Protein AF-A3IZP0-F1 (afdb_monomer)

Mean predicted aligned error: 7.77 Å

Organism: NCBI:txid391612

pLDDT: mean 86.27, std 15.83, range [38.28, 98.0]

Sequence (196 aa):
MRRYGTEDISPEIVKKDDEGWFGKLTLHYYLTTGKPFLKERDKEKVEKLTKNSPGKGFTPDVNKALLSAQIMAMERINIKQFFDPDKVFTHDNLREWFELICQPVNRQQIKEYLNMSINPERDTPVGVGQRLLMSLFGIQLTCIGQRRVNGKRIREYKMMSLNPDERMSIFARWFERDSARCHTLPINTIEQEVCA

Structure (mmCIF, N/CA/C/O backbone):
data_AF-A3IZP0-F1
#
_entry.id   AF-A3IZP0-F1
#
loop_
_atom_site.group_PDB
_atom_site.id
_atom_site.type_symbol
_atom_site.label_atom_id
_atom_site.label_alt_id
_atom_site.label_comp_id
_atom_site.label_asym_id
_atom_site.label_entity_id
_atom_site.label_seq_id
_atom_site.pdbx_PDB_ins_code
_atom_site.Cartn_x
_atom_site.Cartn_y
_atom_site.Cartn_z
_atom_site.occupancy
_atom_site.B_iso_or_equiv
_atom_site.auth_seq_id
_atom_site.auth_comp_id
_atom_site.auth_asym_id
_atom_site.auth_atom_id
_atom_site.pdbx_PDB_model_num
ATOM 1 N N . MET A 1 1 ? 10.613 -0.170 -25.532 1.00 55.66 1 MET A N 1
ATOM 2 C CA . MET A 1 1 ? 9.304 -0.495 -24.918 1.00 55.66 1 MET A CA 1
ATOM 3 C C . MET A 1 1 ? 8.855 0.670 -24.039 1.00 55.66 1 MET A C 1
ATOM 5 O O . MET A 1 1 ? 9.656 1.140 -23.236 1.00 55.66 1 MET A O 1
ATOM 9 N N . ARG A 1 2 ? 7.633 1.185 -24.237 1.00 77.06 2 ARG A N 1
ATOM 10 C CA . ARG A 1 2 ? 7.105 2.379 -23.542 1.00 77.06 2 ARG A CA 1
ATOM 11 C C . ARG A 1 2 ? 6.721 2.077 -22.082 1.00 77.06 2 ARG A C 1
ATOM 13 O O . ARG A 1 2 ? 6.523 0.921 -21.717 1.00 77.06 2 ARG A O 1
ATOM 20 N N . ARG A 1 3 ? 6.592 3.127 -21.258 1.00 84.06 3 ARG A N 1
ATOM 21 C CA . ARG A 1 3 ? 6.320 3.086 -19.801 1.00 84.06 3 ARG A CA 1
ATOM 22 C C . ARG A 1 3 ? 5.175 2.133 -19.399 1.00 84.06 3 ARG A C 1
ATOM 24 O O . ARG A 1 3 ? 5.315 1.393 -18.432 1.00 84.06 3 ARG A O 1
ATOM 31 N N . TYR A 1 4 ? 4.094 2.098 -20.177 1.00 86.62 4 TYR A N 1
ATOM 32 C CA . TYR A 1 4 ? 2.883 1.307 -19.912 1.00 86.62 4 TYR A CA 1
ATOM 33 C C . TYR A 1 4 ? 2.811 -0.035 -20.659 1.00 86.62 4 TYR A C 1
ATOM 35 O O . TYR A 1 4 ? 1.802 -0.727 -20.581 1.00 86.62 4 TYR A O 1
ATOM 43 N N . GLY A 1 5 ? 3.856 -0.411 -21.404 1.00 80.31 5 GLY A N 1
ATOM 44 C CA . GLY A 1 5 ? 3.833 -1.625 -22.229 1.00 80.31 5 GLY A CA 1
ATOM 45 C C . GLY A 1 5 ? 2.879 -1.557 -23.431 1.00 80.31 5 GLY A C 1
ATOM 46 O O . GLY A 1 5 ? 2.619 -2.585 -24.036 1.00 80.31 5 GLY A O 1
ATOM 47 N N . THR A 1 6 ? 2.374 -0.369 -23.782 1.00 80.50 6 THR A N 1
ATOM 48 C CA . THR A 1 6 ? 1.491 -0.121 -24.934 1.00 80.50 6 THR A CA 1
ATOM 49 C C . THR A 1 6 ? 2.052 0.981 -25.827 1.00 80.50 6 THR A C 1
ATOM 51 O O . THR A 1 6 ? 2.740 1.881 -25.329 1.00 80.50 6 THR A O 1
ATOM 54 N N . GLU A 1 7 ? 1.769 0.921 -27.127 1.00 76.00 7 GLU A N 1
ATOM 55 C CA . GLU A 1 7 ? 2.079 2.000 -28.074 1.00 76.00 7 GLU A CA 1
ATOM 56 C C . GLU A 1 7 ? 0.993 3.079 -28.066 1.00 76.00 7 GLU A C 1
ATOM 58 O O . GLU A 1 7 ? 1.320 4.267 -28.113 1.00 76.00 7 GLU A O 1
ATOM 63 N N . ASP A 1 8 ? -0.259 2.682 -27.851 1.00 79.44 8 ASP A N 1
ATOM 64 C CA . ASP A 1 8 ? -1.409 3.580 -27.779 1.00 79.44 8 ASP A CA 1
ATOM 65 C C . ASP A 1 8 ? -1.472 4.285 -26.421 1.00 79.44 8 ASP A C 1
ATOM 67 O O . ASP A 1 8 ? -1.989 3.758 -25.433 1.00 79.44 8 ASP A O 1
ATOM 71 N N . ILE A 1 9 ? -0.895 5.485 -26.355 1.00 82.19 9 ILE A N 1
ATOM 72 C CA . ILE A 1 9 ? -0.987 6.363 -25.186 1.00 82.19 9 ILE A CA 1
ATOM 73 C C . ILE A 1 9 ? -2.124 7.350 -25.438 1.00 82.19 9 ILE A C 1
ATOM 75 O O . ILE A 1 9 ? -1.984 8.273 -26.239 1.00 82.19 9 ILE A O 1
ATOM 79 N N . SER A 1 10 ? -3.245 7.159 -24.745 1.00 85.00 10 SER A N 1
ATOM 80 C CA . SER A 1 10 ? -4.366 8.096 -24.797 1.00 85.00 10 SER A CA 1
ATOM 81 C C . SER A 1 10 ? -4.099 9.341 -23.934 1.00 85.00 10 SER A C 1
ATOM 83 O O . SER A 1 10 ? -3.355 9.260 -22.948 1.00 85.00 10 SER A O 1
ATOM 85 N N . PRO A 1 11 ? -4.741 10.490 -24.229 1.00 86.62 11 PRO A N 1
ATOM 86 C CA . PRO A 1 11 ? -4.675 11.678 -23.371 1.00 86.62 11 PRO A CA 1
ATOM 87 C C . PRO A 1 11 ? -5.099 11.406 -21.919 1.00 86.62 11 PRO A C 1
ATOM 89 O O . PRO A 1 11 ? -4.579 12.015 -20.988 1.00 86.62 11 PRO A O 1
ATOM 92 N N . GLU A 1 12 ? -6.008 10.451 -21.706 1.00 85.94 12 GLU A N 1
ATOM 93 C CA . GLU A 1 12 ? -6.445 10.039 -20.369 1.00 85.94 12 GLU A CA 1
ATOM 94 C C . GLU A 1 12 ? -5.326 9.370 -19.565 1.00 85.94 12 GLU A C 1
ATOM 96 O O . GLU A 1 12 ? -5.192 9.624 -18.368 1.00 85.94 12 GLU A O 1
ATOM 101 N N . ILE A 1 13 ? -4.504 8.534 -20.211 1.00 85.12 13 ILE A N 1
ATOM 102 C CA . ILE A 1 13 ? -3.339 7.907 -19.574 1.00 85.12 13 ILE A CA 1
ATOM 103 C C . ILE A 1 13 ? -2.314 8.972 -19.188 1.00 85.12 13 ILE A C 1
ATOM 105 O O . ILE A 1 13 ? -1.761 8.896 -18.094 1.00 85.12 13 ILE A O 1
ATOM 109 N N . VAL A 1 14 ? -2.088 9.969 -20.050 1.00 87.25 14 VAL A N 1
ATOM 110 C CA . VAL A 1 14 ? -1.172 11.086 -19.758 1.00 87.25 14 VAL A CA 1
ATOM 111 C C . VAL A 1 14 ? -1.646 11.854 -18.529 1.00 87.25 14 VAL A C 1
ATOM 113 O O . VAL A 1 14 ? -0.890 12.008 -17.578 1.00 87.25 14 VAL A O 1
ATOM 116 N N . LYS A 1 15 ? -2.928 12.231 -18.491 1.00 89.50 15 LYS A N 1
ATOM 117 C CA . LYS A 1 15 ? -3.504 12.929 -17.337 1.00 89.50 15 LYS A CA 1
ATOM 118 C C . LYS A 1 15 ? -3.359 12.124 -16.038 1.00 89.50 15 LYS A C 1
ATOM 120 O O . LYS A 1 15 ? -2.972 12.672 -15.012 1.00 89.50 15 LYS A O 1
ATOM 125 N N . LYS A 1 16 ? -3.636 10.815 -16.073 1.00 87.88 16 LYS A N 1
ATOM 126 C CA . LYS A 1 16 ? -3.442 9.933 -14.908 1.00 87.88 16 LYS A CA 1
ATOM 127 C C . LYS A 1 16 ? -1.968 9.848 -14.496 1.00 87.88 16 LYS A C 1
ATOM 129 O O . LYS A 1 16 ? -1.669 9.808 -13.302 1.00 87.88 16 LYS A O 1
ATOM 134 N N . ASP A 1 17 ? -1.046 9.792 -15.458 1.00 88.31 17 ASP A N 1
ATOM 135 C CA . ASP A 1 17 ? 0.400 9.775 -15.199 1.00 88.31 17 ASP A CA 1
ATOM 136 C C . ASP A 1 17 ? 0.838 11.023 -14.425 1.00 88.31 17 ASP A C 1
ATOM 138 O O . ASP A 1 17 ? 1.495 10.876 -13.392 1.00 88.31 17 ASP A O 1
ATOM 142 N N . ASP A 1 18 ? 0.379 12.205 -14.852 1.00 88.38 18 ASP A N 1
ATOM 143 C CA . ASP A 1 18 ? 0.641 13.488 -14.185 1.00 88.38 18 ASP A CA 1
ATOM 144 C C . ASP A 1 18 ? 0.108 13.510 -12.738 1.00 88.38 18 ASP A C 1
ATOM 146 O O . ASP A 1 18 ? 0.713 14.101 -11.844 1.00 88.38 18 ASP A O 1
ATOM 150 N N . GLU A 1 19 ? -0.983 12.785 -12.467 1.00 89.12 19 GLU A N 1
ATOM 151 C CA . GLU A 1 19 ? -1.561 12.581 -11.127 1.00 89.12 19 GLU A CA 1
ATOM 152 C C . GLU A 1 19 ? -0.840 11.485 -10.298 1.00 89.12 19 GLU A C 1
ATOM 154 O O . GLU A 1 19 ? -1.297 11.072 -9.222 1.00 89.12 19 GLU A O 1
ATOM 159 N N . GLY A 1 20 ? 0.301 10.981 -10.779 1.00 89.69 20 GLY A N 1
ATOM 160 C CA . GLY A 1 20 ? 1.145 10.008 -10.084 1.00 89.69 20 GLY A CA 1
ATOM 161 C C . GLY A 1 20 ? 0.695 8.549 -10.225 1.00 89.69 20 GLY A C 1
ATOM 162 O O . GLY A 1 20 ? 1.130 7.687 -9.452 1.00 89.69 20 GLY A O 1
ATOM 163 N N . TRP A 1 21 ? -0.166 8.233 -11.197 1.00 92.94 21 TRP A N 1
ATOM 164 C CA . TRP A 1 21 ? -0.699 6.881 -11.404 1.00 92.94 21 TRP A CA 1
ATOM 165 C C . TRP A 1 21 ? 0.389 5.835 -11.661 1.00 92.94 21 TRP A C 1
ATOM 167 O O . TRP A 1 21 ? 0.337 4.740 -11.100 1.00 92.94 21 TRP A O 1
ATOM 177 N N . PHE A 1 22 ? 1.432 6.184 -12.419 1.00 92.94 22 PHE A N 1
ATOM 178 C CA . PHE A 1 22 ? 2.521 5.257 -12.727 1.00 92.94 22 PHE A CA 1
ATOM 179 C C . PHE A 1 22 ? 3.220 4.711 -11.474 1.00 92.94 22 PHE A C 1
ATOM 181 O O . PHE A 1 22 ? 3.495 3.511 -11.389 1.00 92.94 22 PHE A O 1
ATOM 188 N N . GLY A 1 23 ? 3.478 5.564 -10.477 1.00 92.69 23 GLY A N 1
ATOM 189 C CA . GLY A 1 23 ? 4.084 5.140 -9.212 1.00 92.69 23 GLY A CA 1
ATOM 190 C C . GLY A 1 23 ? 3.200 4.138 -8.466 1.00 92.69 23 GLY A C 1
ATOM 191 O O . GLY A 1 23 ? 3.686 3.099 -8.017 1.00 92.69 23 GLY A O 1
ATOM 192 N N . LYS A 1 24 ? 1.888 4.403 -8.429 1.00 95.12 24 LYS A N 1
ATOM 193 C CA . LYS A 1 24 ? 0.885 3.535 -7.796 1.00 95.12 24 LYS A CA 1
ATOM 194 C C . LYS A 1 24 ? 0.788 2.167 -8.474 1.00 95.12 24 LYS A C 1
ATOM 196 O O . LYS A 1 24 ? 0.782 1.136 -7.802 1.00 95.12 24 LYS A O 1
ATOM 201 N N . LEU A 1 25 ? 0.767 2.150 -9.808 1.00 95.56 25 LEU A N 1
ATOM 202 C CA . LEU A 1 25 ? 0.794 0.918 -10.601 1.00 95.56 25 LEU A CA 1
ATOM 203 C C . LEU A 1 25 ? 2.064 0.115 -10.341 1.00 95.56 25 LEU A C 1
ATOM 205 O O . LEU A 1 25 ? 2.002 -1.091 -10.119 1.00 95.56 25 LEU A O 1
ATOM 209 N N . THR A 1 26 ? 3.210 0.795 -10.343 1.00 94.88 26 THR A N 1
ATOM 210 C CA . THR A 1 26 ? 4.516 0.173 -10.132 1.00 94.88 26 THR A CA 1
ATOM 211 C C . THR A 1 26 ? 4.578 -0.500 -8.760 1.00 94.88 26 THR A C 1
ATOM 213 O O . THR A 1 26 ? 4.937 -1.673 -8.674 1.00 94.88 26 THR A O 1
ATOM 216 N N . LEU A 1 27 ? 4.176 0.201 -7.696 1.00 95.62 27 LEU A N 1
ATOM 217 C CA . LEU A 1 27 ? 4.128 -0.361 -6.343 1.00 95.62 27 LEU A CA 1
ATOM 218 C C . LEU A 1 27 ? 3.197 -1.571 -6.256 1.00 95.62 27 LEU A C 1
ATOM 220 O O . LEU A 1 27 ? 3.579 -2.600 -5.700 1.00 95.62 27 LEU A O 1
ATOM 224 N N . HIS A 1 28 ? 1.996 -1.470 -6.827 1.00 97.06 28 HIS A N 1
ATOM 225 C CA . HIS A 1 28 ? 1.025 -2.558 -6.787 1.00 97.06 28 HIS A CA 1
ATOM 226 C C . HIS A 1 28 ? 1.523 -3.801 -7.539 1.00 97.06 28 HIS A C 1
ATOM 228 O O . HIS A 1 28 ? 1.427 -4.911 -7.014 1.00 97.06 28 HIS A O 1
ATOM 234 N N . TYR A 1 29 ? 2.121 -3.620 -8.717 1.00 97.50 29 TYR A N 1
ATOM 235 C CA . TYR A 1 29 ? 2.718 -4.703 -9.493 1.00 97.50 29 TYR A CA 1
ATOM 236 C C . TYR A 1 29 ? 3.817 -5.428 -8.706 1.00 97.50 29 TYR A C 1
ATOM 238 O O . TYR A 1 29 ? 3.745 -6.642 -8.532 1.00 97.50 29 TYR A O 1
ATOM 246 N N . TYR A 1 30 ? 4.802 -4.704 -8.163 1.00 96.81 30 TYR A N 1
ATOM 247 C CA . TYR A 1 30 ? 5.919 -5.326 -7.437 1.00 96.81 30 TYR A CA 1
ATOM 248 C C . TYR A 1 30 ? 5.533 -5.902 -6.067 1.00 96.81 30 TYR A C 1
ATOM 250 O O . TYR A 1 30 ? 6.232 -6.779 -5.562 1.00 96.81 30 TYR A O 1
ATOM 258 N N . LEU A 1 31 ? 4.423 -5.456 -5.472 1.00 96.88 31 LEU A N 1
ATOM 259 C CA . LEU A 1 31 ? 3.854 -6.088 -4.279 1.00 96.88 31 LEU A CA 1
ATOM 260 C C . LEU A 1 31 ? 3.136 -7.412 -4.601 1.00 96.88 31 LEU A C 1
ATOM 262 O O . LEU A 1 31 ? 2.974 -8.252 -3.712 1.00 96.88 31 LEU A O 1
ATOM 266 N N . THR A 1 32 ? 2.692 -7.585 -5.849 1.00 95.31 32 THR A N 1
ATOM 267 C CA . THR A 1 32 ? 1.881 -8.719 -6.311 1.00 95.31 32 THR A CA 1
ATOM 268 C C . THR A 1 32 ? 2.646 -9.558 -7.343 1.00 95.31 32 THR A C 1
ATOM 270 O O . THR A 1 32 ? 3.595 -10.255 -6.985 1.00 95.31 32 THR A O 1
ATOM 273 N N . THR A 1 33 ? 2.260 -9.508 -8.617 1.00 95.38 33 THR A N 1
ATOM 274 C CA . THR A 1 33 ? 2.754 -10.385 -9.690 1.00 95.38 33 THR A CA 1
ATOM 275 C C . THR A 1 33 ? 4.218 -10.142 -10.051 1.00 95.38 33 THR A C 1
ATOM 277 O O . THR A 1 33 ? 4.912 -11.059 -10.474 1.00 95.38 33 THR A O 1
ATOM 280 N N . GLY A 1 34 ? 4.705 -8.915 -9.873 1.00 95.56 34 GLY A N 1
ATOM 281 C CA . GLY A 1 34 ? 6.060 -8.496 -10.230 1.00 95.56 34 GLY A CA 1
ATOM 282 C C . GLY A 1 34 ? 7.121 -8.764 -9.165 1.00 95.56 34 GLY A C 1
ATOM 283 O O . GLY A 1 34 ? 8.299 -8.502 -9.410 1.00 95.56 34 GLY A O 1
ATOM 284 N N . LYS A 1 35 ? 6.741 -9.267 -7.981 1.00 94.94 35 LYS A N 1
ATOM 285 C CA . LYS A 1 35 ? 7.668 -9.476 -6.855 1.00 94.94 35 LYS A CA 1
ATOM 286 C C . LYS A 1 35 ? 8.941 -10.263 -7.225 1.00 94.94 35 LYS A C 1
ATOM 288 O O . LYS A 1 35 ? 10.010 -9.834 -6.786 1.00 94.94 35 LYS A O 1
ATOM 293 N N . PRO A 1 36 ? 8.892 -11.344 -8.034 1.00 95.25 36 PRO A N 1
ATOM 294 C CA . PRO A 1 36 ? 10.094 -12.094 -8.414 1.00 95.25 36 PRO A CA 1
ATOM 295 C C . PRO A 1 36 ? 11.174 -11.244 -9.102 1.00 95.25 36 PRO A C 1
ATOM 297 O O . PRO A 1 36 ? 12.362 -11.511 -8.943 1.00 95.25 36 PRO A O 1
ATOM 300 N N . PHE A 1 37 ? 10.779 -10.183 -9.810 1.00 94.62 37 PHE A N 1
ATOM 301 C CA . PHE A 1 37 ? 11.681 -9.328 -10.591 1.00 94.62 37 PHE A CA 1
ATOM 302 C C . PHE A 1 37 ? 12.195 -8.106 -9.815 1.00 94.62 37 PHE A C 1
ATOM 304 O O . PHE A 1 37 ? 13.037 -7.353 -10.308 1.00 94.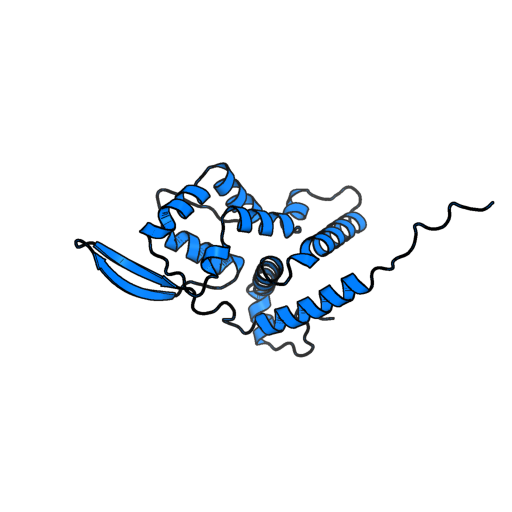62 37 PHE A O 1
ATOM 311 N N . LEU A 1 38 ? 11.700 -7.888 -8.592 1.00 93.50 38 LEU A N 1
ATOM 312 C CA . LEU A 1 38 ? 11.986 -6.697 -7.789 1.00 93.50 38 LEU A CA 1
ATOM 313 C C . LEU A 1 38 ? 13.481 -6.516 -7.505 1.00 93.50 38 LEU A C 1
ATOM 315 O O . LEU A 1 38 ? 13.997 -5.404 -7.605 1.00 93.50 38 LEU A O 1
ATOM 319 N N . LYS A 1 39 ? 14.176 -7.610 -7.170 1.00 90.94 39 LYS A N 1
ATOM 320 C CA . LYS A 1 39 ? 15.604 -7.583 -6.828 1.00 90.94 39 LYS A CA 1
ATOM 321 C C . LYS A 1 39 ? 16.456 -7.126 -8.012 1.00 90.94 39 LYS A C 1
ATOM 323 O O . LYS A 1 39 ? 17.311 -6.262 -7.840 1.00 90.94 39 LYS A O 1
ATOM 328 N N . GLU A 1 40 ? 16.199 -7.671 -9.200 1.00 91.00 40 GLU A N 1
ATOM 329 C CA . GLU A 1 40 ? 16.947 -7.312 -10.409 1.00 91.00 40 GLU A CA 1
ATOM 330 C C . GLU A 1 40 ? 16.672 -5.860 -10.815 1.00 91.00 40 GLU A C 1
ATOM 332 O O . GLU A 1 40 ? 17.595 -5.094 -11.084 1.00 91.00 40 GLU A O 1
ATOM 337 N N . ARG A 1 41 ? 15.406 -5.427 -10.744 1.00 90.56 41 ARG A N 1
ATOM 338 C CA . ARG A 1 41 ? 15.020 -4.035 -11.008 1.00 90.56 41 ARG A CA 1
ATOM 339 C C . ARG A 1 41 ? 15.736 -3.046 -10.085 1.00 90.56 41 ARG A C 1
ATOM 341 O O . ARG A 1 41 ? 16.209 -2.006 -10.549 1.00 90.56 41 ARG A O 1
ATOM 348 N N . ASP A 1 42 ? 15.796 -3.335 -8.789 1.00 90.00 42 ASP A N 1
ATOM 349 C CA . ASP A 1 42 ? 16.479 -2.475 -7.821 1.00 90.00 42 ASP A CA 1
ATOM 350 C C . ASP A 1 42 ? 17.997 -2.464 -8.045 1.00 90.00 42 ASP A C 1
ATOM 352 O O . ASP A 1 42 ? 18.598 -1.390 -8.023 1.00 90.00 42 ASP A O 1
ATOM 356 N N . LYS A 1 43 ? 18.605 -3.614 -8.367 1.00 87.94 43 LYS A N 1
ATOM 357 C CA . LYS A 1 43 ? 20.022 -3.708 -8.747 1.00 87.94 43 LYS A CA 1
ATOM 358 C C . LYS A 1 43 ? 20.342 -2.828 -9.959 1.00 87.94 43 LYS A C 1
ATOM 360 O O . LYS A 1 43 ? 21.220 -1.972 -9.869 1.00 87.94 43 LYS A O 1
ATOM 365 N N . GLU A 1 44 ? 19.578 -2.944 -11.049 1.00 87.25 44 GLU A N 1
ATOM 366 C CA . GLU A 1 44 ? 19.751 -2.084 -12.229 1.00 87.25 44 GLU A CA 1
ATOM 367 C C . GLU A 1 44 ? 19.631 -0.593 -11.883 1.00 87.25 44 GLU A C 1
ATOM 369 O O . GLU A 1 44 ? 20.309 0.257 -12.469 1.00 87.25 44 GLU A O 1
ATOM 374 N N . LYS A 1 45 ? 18.712 -0.245 -10.973 1.00 85.62 45 LYS A N 1
ATOM 375 C CA . LYS A 1 45 ? 18.510 1.140 -10.544 1.00 85.62 45 LYS A CA 1
ATOM 376 C C . LYS A 1 45 ? 19.713 1.669 -9.779 1.00 85.62 45 LYS A C 1
ATOM 378 O O . LYS A 1 45 ? 20.145 2.780 -10.083 1.00 85.62 45 LYS A O 1
ATOM 383 N N . VAL A 1 46 ? 20.269 0.886 -8.856 1.00 83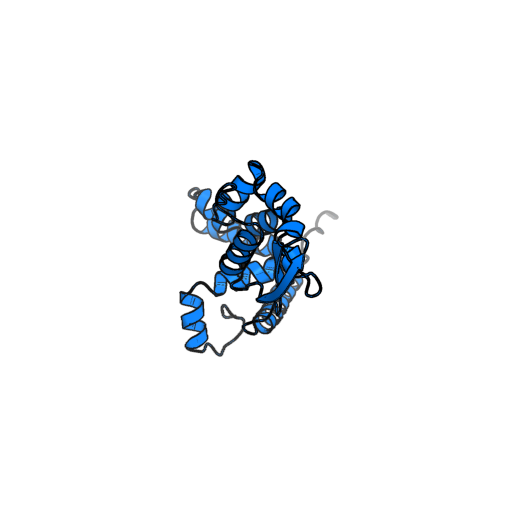.50 46 VAL A N 1
ATOM 384 C CA . VAL A 1 46 ? 21.504 1.244 -8.145 1.00 83.50 46 VAL A CA 1
ATOM 385 C C . VAL A 1 46 ? 22.649 1.424 -9.133 1.00 83.50 46 VAL A C 1
ATOM 387 O O . VAL A 1 46 ? 23.270 2.480 -9.138 1.00 83.50 46 VAL A O 1
ATOM 390 N N . GLU A 1 47 ? 22.869 0.468 -10.039 1.00 84.06 47 GLU A N 1
ATOM 391 C CA . GLU A 1 47 ? 23.939 0.563 -11.039 1.00 84.06 47 GLU A CA 1
ATOM 392 C C . GLU A 1 47 ? 23.830 1.828 -11.900 1.00 84.06 47 GLU A C 1
ATOM 394 O O . GLU A 1 47 ? 24.831 2.499 -12.150 1.00 84.06 47 GLU A O 1
ATOM 399 N N . LYS A 1 48 ? 22.616 2.190 -12.337 1.00 82.06 48 LYS A N 1
ATOM 400 C CA . LYS A 1 48 ? 22.366 3.419 -13.111 1.00 82.06 48 LYS A CA 1
ATOM 401 C C . LYS A 1 48 ? 22.658 4.680 -12.294 1.00 82.06 48 LYS A C 1
ATOM 403 O O . LYS A 1 48 ? 23.251 5.616 -12.826 1.00 82.06 48 LYS A O 1
ATOM 408 N N . LEU A 1 49 ? 22.267 4.712 -11.020 1.00 75.81 49 LEU A N 1
ATOM 409 C CA . LEU A 1 49 ? 22.544 5.842 -10.127 1.00 75.81 49 LEU A CA 1
ATOM 410 C C . LEU A 1 49 ? 24.048 5.996 -9.866 1.00 75.81 49 LEU A C 1
ATOM 412 O O . LEU A 1 49 ? 24.565 7.110 -9.922 1.00 75.81 49 LEU A O 1
ATOM 416 N N . THR A 1 50 ? 24.765 4.891 -9.658 1.00 73.94 50 THR A N 1
ATOM 417 C CA . THR A 1 50 ? 26.215 4.899 -9.430 1.00 73.94 50 THR A CA 1
ATOM 418 C C . THR A 1 50 ? 26.995 5.289 -10.688 1.00 73.94 50 THR A C 1
ATOM 420 O O . THR A 1 50 ? 27.930 6.080 -10.593 1.00 73.94 50 THR A O 1
ATOM 423 N N . LYS A 1 51 ? 26.593 4.802 -11.874 1.00 73.69 51 LYS A N 1
ATOM 424 C CA . LYS A 1 51 ? 27.227 5.152 -13.162 1.00 73.69 51 LYS A CA 1
ATOM 425 C C . LYS A 1 51 ? 27.108 6.641 -13.490 1.00 73.69 51 LYS A C 1
ATOM 427 O O . LYS A 1 51 ? 28.063 7.236 -13.975 1.00 73.69 51 LYS A O 1
ATOM 432 N N . ASN A 1 52 ? 25.958 7.247 -13.200 1.00 65.56 52 ASN A N 1
ATOM 433 C CA . ASN A 1 52 ? 25.694 8.649 -13.529 1.00 65.56 52 ASN A CA 1
ATOM 434 C C . ASN A 1 52 ? 26.233 9.638 -12.479 1.00 65.56 52 ASN A C 1
ATOM 436 O O . ASN A 1 52 ? 26.175 10.848 -12.692 1.00 65.56 52 ASN A O 1
ATOM 440 N N . SER A 1 53 ? 26.708 9.166 -11.323 1.00 63.19 53 SER A N 1
ATOM 441 C CA . SER A 1 53 ? 27.187 10.015 -10.221 1.00 63.19 53 SER A CA 1
ATOM 442 C C . SER A 1 53 ? 28.185 9.268 -9.323 1.00 63.19 53 SER A C 1
ATOM 444 O O . SER A 1 53 ? 27.873 8.980 -8.161 1.00 63.19 53 SER A O 1
ATOM 446 N N . PRO A 1 54 ? 29.396 8.951 -9.823 1.00 57.81 54 PRO A N 1
ATOM 447 C CA . PRO A 1 54 ? 30.424 8.308 -9.012 1.00 57.81 54 PRO A CA 1
ATOM 448 C C . PRO A 1 54 ? 30.742 9.186 -7.790 1.00 57.81 54 PRO A C 1
ATOM 450 O O . PRO A 1 54 ? 31.152 10.337 -7.920 1.00 57.81 54 PRO A O 1
ATOM 453 N N . GLY A 1 55 ? 30.480 8.661 -6.589 1.00 57.03 55 GLY A N 1
ATOM 454 C CA . GLY A 1 55 ? 30.759 9.336 -5.313 1.00 57.03 55 GLY A CA 1
ATOM 455 C C . GLY A 1 55 ? 29.725 10.364 -4.826 1.00 57.03 55 GLY A C 1
ATOM 456 O O . GLY A 1 55 ? 29.948 10.967 -3.781 1.00 57.03 55 GLY A O 1
ATOM 457 N N . LYS A 1 56 ? 28.594 10.566 -5.524 1.00 55.72 56 LYS A N 1
ATOM 458 C CA . LYS A 1 56 ? 27.537 11.535 -5.134 1.00 55.72 56 LYS A CA 1
ATOM 459 C C . LYS A 1 56 ? 26.141 10.916 -4.970 1.00 55.72 56 LYS A C 1
ATOM 461 O O . LYS A 1 56 ? 25.135 11.607 -5.106 1.00 55.72 56 LYS A O 1
ATOM 466 N N . GLY A 1 57 ? 26.052 9.620 -4.678 1.00 54.25 57 GLY A N 1
ATOM 467 C CA . GLY A 1 57 ? 24.775 9.000 -4.318 1.00 54.25 57 GLY A CA 1
ATOM 468 C C . GLY A 1 57 ? 24.284 9.546 -2.976 1.00 54.25 57 GLY A C 1
ATOM 469 O O . GLY A 1 57 ? 24.754 9.106 -1.933 1.00 54.25 57 GLY A O 1
ATOM 470 N N . PHE A 1 58 ? 23.362 10.510 -2.983 1.00 54.84 58 PHE A N 1
ATOM 471 C CA . PHE A 1 58 ? 22.722 10.981 -1.757 1.00 54.84 58 PHE A CA 1
ATOM 472 C C . PHE A 1 58 ? 21.817 9.853 -1.230 1.00 54.84 58 PHE A C 1
ATOM 474 O O . PHE A 1 58 ? 20.849 9.461 -1.883 1.00 54.84 58 PHE A O 1
ATOM 481 N N . THR A 1 59 ? 22.139 9.292 -0.062 1.00 57.09 59 THR A N 1
ATOM 482 C CA . THR A 1 59 ? 21.453 8.134 0.550 1.00 57.09 59 THR A CA 1
ATOM 483 C C . THR A 1 59 ? 19.916 8.260 0.603 1.00 57.09 59 THR A C 1
ATOM 485 O O . THR A 1 59 ? 19.229 7.274 0.327 1.00 57.09 59 THR A O 1
ATOM 488 N N . PRO A 1 60 ? 19.334 9.449 0.878 1.00 56.38 60 PRO A N 1
ATOM 489 C CA . PRO A 1 60 ? 17.885 9.659 0.827 1.00 56.38 60 PRO A CA 1
ATOM 490 C C . PRO A 1 60 ? 17.244 9.432 -0.551 1.00 56.38 60 PRO A C 1
ATOM 492 O O . PRO A 1 60 ? 16.122 8.930 -0.618 1.00 56.38 60 PRO A O 1
ATOM 495 N N . ASP A 1 61 ? 17.937 9.763 -1.642 1.00 54.25 61 ASP A N 1
ATOM 496 C CA . ASP A 1 61 ? 17.404 9.606 -3.003 1.00 54.25 61 ASP A CA 1
ATOM 497 C C . ASP A 1 61 ? 17.479 8.150 -3.466 1.00 54.25 61 ASP A C 1
ATOM 499 O O . ASP A 1 61 ? 16.571 7.659 -4.138 1.00 54.25 61 ASP A O 1
ATOM 503 N N . VAL A 1 62 ? 18.510 7.422 -3.024 1.00 58.22 62 VAL A N 1
ATOM 504 C CA . VAL A 1 62 ? 18.630 5.974 -3.239 1.00 58.22 62 VAL A CA 1
ATOM 505 C C . VAL A 1 62 ? 17.511 5.232 -2.504 1.00 58.22 62 VAL A C 1
ATOM 507 O O . VAL A 1 62 ? 16.824 4.415 -3.112 1.00 58.22 62 VAL A O 1
ATOM 510 N N . ASN A 1 63 ? 17.238 5.573 -1.240 1.00 57.12 63 ASN A N 1
ATOM 511 C CA . ASN A 1 63 ? 16.167 4.938 -0.461 1.00 57.12 63 ASN A CA 1
ATOM 512 C C . ASN A 1 63 ? 14.768 5.193 -1.042 1.00 57.12 63 ASN A C 1
ATOM 514 O O . ASN A 1 63 ? 13.919 4.307 -0.992 1.00 57.12 63 ASN A O 1
ATOM 518 N N . LYS A 1 64 ? 14.529 6.372 -1.633 1.00 60.91 64 LYS A N 1
ATOM 519 C CA . LYS A 1 64 ? 13.285 6.662 -2.368 1.00 60.91 64 LYS A CA 1
ATOM 520 C C . LYS A 1 64 ? 13.203 5.938 -3.717 1.00 60.91 64 LYS A C 1
ATOM 522 O O . LYS A 1 64 ? 12.104 5.685 -4.203 1.00 60.91 64 LYS A O 1
ATOM 527 N N . ALA A 1 65 ? 14.339 5.632 -4.344 1.00 64.31 65 ALA A N 1
ATOM 528 C CA . ALA A 1 65 ? 14.391 4.970 -5.649 1.00 64.31 65 ALA A CA 1
ATOM 529 C C . ALA A 1 65 ? 14.233 3.437 -5.569 1.00 64.31 65 ALA A C 1
ATOM 531 O O . ALA A 1 65 ? 13.770 2.805 -6.534 1.00 64.31 65 ALA A O 1
ATOM 532 N N . LEU A 1 66 ? 14.620 2.846 -4.435 1.00 82.81 66 LEU A N 1
ATOM 533 C CA . LEU A 1 66 ? 14.535 1.414 -4.163 1.00 82.81 66 LEU A CA 1
ATOM 534 C C . LEU A 1 66 ? 13.117 1.018 -3.754 1.00 82.81 66 LEU A C 1
ATOM 536 O O . LEU A 1 66 ? 12.623 1.393 -2.691 1.00 82.81 66 LEU A O 1
ATOM 540 N N . LEU A 1 67 ? 12.464 0.208 -4.589 1.00 90.94 67 LEU A N 1
ATOM 541 C CA . LEU A 1 67 ? 11.120 -0.274 -4.274 1.00 90.94 67 LEU A CA 1
ATOM 542 C C . LEU A 1 67 ? 11.158 -1.373 -3.217 1.00 90.94 67 LEU A C 1
ATOM 544 O O . LEU A 1 67 ? 10.190 -1.522 -2.480 1.00 90.94 67 LEU A O 1
ATOM 548 N N . SER A 1 68 ? 12.254 -2.126 -3.108 1.00 91.81 68 SER A N 1
ATOM 549 C CA . SER A 1 68 ? 12.415 -3.201 -2.122 1.00 91.81 68 SER A CA 1
ATOM 550 C C . SER A 1 68 ? 12.138 -2.747 -0.694 1.00 91.81 68 SER A C 1
ATOM 552 O O . SER A 1 68 ? 11.422 -3.442 0.024 1.00 91.81 68 SER A O 1
ATOM 554 N N . ALA A 1 69 ? 12.616 -1.565 -0.300 1.00 90.12 69 ALA A N 1
ATOM 555 C CA . ALA A 1 69 ? 12.360 -1.008 1.024 1.00 90.12 69 ALA A CA 1
ATOM 556 C C . ALA A 1 69 ? 10.867 -0.697 1.238 1.00 90.12 69 ALA A C 1
ATOM 558 O O . ALA A 1 69 ? 10.298 -1.036 2.277 1.00 90.12 69 ALA A O 1
ATOM 559 N N . GLN A 1 70 ? 10.201 -0.131 0.226 1.00 93.44 70 GLN A N 1
ATOM 560 C CA . GLN A 1 70 ? 8.763 0.147 0.274 1.00 93.44 70 GLN A CA 1
ATOM 561 C C . GLN A 1 70 ? 7.937 -1.147 0.320 1.00 93.44 70 GLN A C 1
ATOM 563 O O . GLN A 1 70 ? 7.027 -1.263 1.139 1.00 93.44 70 GLN A O 1
ATOM 568 N N . ILE A 1 71 ? 8.271 -2.140 -0.515 1.00 95.88 71 ILE A N 1
ATOM 569 C CA . ILE A 1 71 ? 7.619 -3.457 -0.511 1.00 95.88 71 ILE A CA 1
ATOM 570 C C . ILE A 1 71 ? 7.808 -4.133 0.851 1.00 95.88 71 ILE A C 1
ATOM 572 O O . ILE A 1 71 ? 6.830 -4.590 1.435 1.00 95.88 71 ILE A O 1
ATOM 576 N N . MET A 1 72 ? 9.022 -4.136 1.406 1.00 93.94 72 MET A N 1
ATOM 577 C CA . MET A 1 72 ? 9.302 -4.725 2.718 1.00 93.94 72 MET A CA 1
ATOM 578 C C . MET A 1 72 ? 8.489 -4.053 3.832 1.00 93.94 72 MET A C 1
ATOM 580 O O . MET A 1 72 ? 7.884 -4.748 4.651 1.00 93.94 72 MET A O 1
ATOM 584 N N . ALA A 1 73 ? 8.419 -2.718 3.846 1.00 94.56 73 ALA A N 1
ATOM 585 C CA . ALA A 1 73 ? 7.603 -1.979 4.808 1.00 94.56 73 ALA A CA 1
ATOM 586 C C . ALA A 1 73 ? 6.112 -2.348 4.689 1.00 94.56 73 ALA A C 1
ATOM 588 O O . ALA A 1 73 ? 5.450 -2.581 5.700 1.00 94.56 73 ALA A O 1
ATOM 589 N N . MET A 1 74 ? 5.594 -2.469 3.463 1.00 96.12 74 MET A N 1
ATOM 590 C CA . MET A 1 74 ? 4.213 -2.883 3.190 1.00 96.12 74 MET A CA 1
ATOM 591 C C . MET A 1 74 ? 3.910 -4.322 3.629 1.00 96.12 74 MET A C 1
ATOM 593 O O . MET A 1 74 ? 2.830 -4.597 4.158 1.00 96.12 74 MET A O 1
ATOM 597 N N . GLU A 1 75 ? 4.850 -5.245 3.425 1.00 95.94 75 GLU A N 1
ATOM 598 C CA . GLU A 1 75 ? 4.706 -6.636 3.861 1.00 95.94 75 GLU A CA 1
ATOM 599 C C . GLU A 1 75 ? 4.732 -6.756 5.381 1.00 95.94 75 GLU A C 1
ATOM 601 O O . GLU A 1 75 ? 3.903 -7.467 5.948 1.00 95.94 75 GLU A O 1
ATOM 606 N N . ARG A 1 76 ? 5.604 -5.995 6.048 1.00 95.75 76 ARG A N 1
ATOM 607 C CA . ARG A 1 76 ? 5.704 -5.972 7.510 1.00 95.75 76 ARG A CA 1
ATOM 608 C C . ARG A 1 76 ? 4.411 -5.521 8.188 1.00 95.75 76 ARG A C 1
ATOM 610 O O . ARG A 1 76 ? 4.051 -6.057 9.229 1.00 95.75 76 ARG A O 1
ATOM 617 N N . ILE A 1 77 ? 3.698 -4.568 7.590 1.00 96.25 77 ILE A N 1
ATOM 618 C CA . ILE A 1 77 ? 2.400 -4.101 8.101 1.00 96.25 77 ILE A CA 1
ATOM 619 C C . ILE A 1 77 ? 1.221 -4.936 7.589 1.00 96.25 77 ILE A C 1
ATOM 621 O O . ILE A 1 77 ? 0.073 -4.553 7.798 1.00 96.25 77 ILE A O 1
ATOM 625 N N . ASN A 1 78 ? 1.476 -6.042 6.885 1.00 96.69 78 ASN A N 1
ATOM 626 C CA . ASN A 1 78 ? 0.460 -6.920 6.311 1.00 96.69 78 ASN A CA 1
ATOM 627 C C . ASN A 1 78 ? -0.615 -6.165 5.500 1.00 96.69 78 ASN A C 1
ATOM 629 O O . ASN A 1 78 ? -1.816 -6.386 5.672 1.00 96.69 78 ASN A O 1
ATOM 633 N N . ILE A 1 79 ? -0.209 -5.245 4.614 1.00 96.38 79 ILE A N 1
ATOM 634 C CA . ILE A 1 79 ? -1.174 -4.468 3.812 1.00 96.38 79 ILE A CA 1
ATOM 635 C C . ILE A 1 79 ? -1.968 -5.353 2.836 1.00 96.38 79 ILE A C 1
ATOM 637 O O . ILE A 1 79 ? -3.110 -5.049 2.501 1.00 96.38 79 ILE A O 1
ATOM 641 N N . LYS A 1 80 ? -1.395 -6.491 2.419 1.00 96.31 80 LYS A N 1
ATOM 642 C CA . LYS A 1 80 ? -2.040 -7.445 1.504 1.00 96.31 80 LYS A CA 1
ATOM 643 C C . LYS A 1 80 ? -3.298 -8.078 2.094 1.00 96.31 80 LYS A C 1
ATOM 645 O O . LYS A 1 80 ? -4.119 -8.567 1.331 1.00 96.31 80 LYS A O 1
ATOM 650 N N . GLN A 1 81 ? -3.510 -8.011 3.413 1.00 96.81 81 GLN A N 1
ATOM 651 C CA . GLN A 1 81 ? -4.769 -8.465 4.001 1.00 96.81 81 GLN A CA 1
ATOM 652 C C . GLN A 1 81 ? -5.985 -7.764 3.384 1.00 96.81 81 GLN A C 1
ATOM 654 O O . GLN A 1 81 ? -7.036 -8.378 3.296 1.00 96.81 81 GLN A O 1
ATOM 659 N N . PHE A 1 82 ? -5.841 -6.504 2.947 1.00 97.06 82 PHE A N 1
ATOM 660 C CA . PHE A 1 82 ? -6.906 -5.727 2.310 1.00 97.06 82 PHE A CA 1
ATOM 661 C C . PHE A 1 82 ? -7.213 -6.175 0.880 1.00 97.06 82 PHE A C 1
ATOM 663 O O . PHE A 1 82 ? -8.164 -5.677 0.291 1.00 97.06 82 PHE A O 1
ATOM 670 N N . PHE A 1 83 ? -6.400 -7.060 0.301 1.00 95.44 83 PHE A N 1
ATOM 671 C CA . PHE A 1 83 ? -6.594 -7.568 -1.057 1.00 95.44 83 PHE A CA 1
ATOM 672 C C . PHE A 1 83 ? -7.456 -8.828 -1.089 1.00 95.44 83 PHE A C 1
ATOM 674 O O . PHE A 1 83 ? -7.852 -9.256 -2.168 1.00 95.44 83 PHE A O 1
ATOM 681 N N . ASP A 1 84 ? -7.748 -9.402 0.077 1.00 94.69 84 ASP A N 1
ATOM 682 C CA . ASP A 1 84 ? -8.645 -10.538 0.219 1.00 94.69 84 ASP A CA 1
ATOM 683 C C . ASP A 1 84 ? -10.084 -10.116 -0.156 1.00 94.69 84 ASP A C 1
ATOM 685 O O . ASP A 1 84 ? -10.671 -9.266 0.529 1.00 94.69 84 ASP A O 1
ATOM 689 N N . PRO A 1 85 ? -10.650 -10.670 -1.246 1.00 90.50 85 PRO A N 1
ATOM 690 C CA . PRO A 1 85 ? -11.978 -10.318 -1.725 1.00 90.50 85 PRO A CA 1
ATOM 691 C C . PRO A 1 85 ? -13.092 -10.951 -0.895 1.00 90.50 85 PRO A C 1
ATOM 693 O O . PRO A 1 85 ? -14.248 -10.678 -1.183 1.00 90.50 85 PRO A O 1
ATOM 696 N N . ASP A 1 86 ? -12.802 -11.773 0.110 1.00 93.94 86 ASP A N 1
ATOM 697 C CA . ASP A 1 86 ? -13.798 -12.385 0.992 1.00 93.94 86 ASP A CA 1
ATOM 698 C C . ASP A 1 86 ? -13.790 -11.753 2.385 1.00 93.94 86 ASP A C 1
ATOM 700 O O . ASP A 1 86 ? -14.802 -11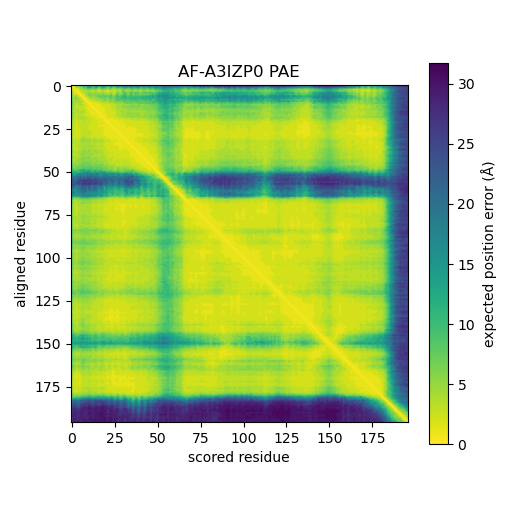.764 3.094 1.00 93.94 86 ASP A O 1
ATOM 704 N N . LYS A 1 87 ? -12.688 -11.095 2.754 1.00 96.19 87 LYS A N 1
ATOM 705 C CA . LYS A 1 87 ? -12.539 -10.439 4.051 1.00 96.19 87 LYS A CA 1
ATOM 706 C C . LYS A 1 87 ? -13.385 -9.167 4.164 1.00 96.19 87 LYS A C 1
ATOM 708 O O . LYS A 1 87 ? -13.306 -8.243 3.354 1.00 96.19 87 LYS A O 1
ATOM 713 N N . VAL A 1 88 ? -14.160 -9.092 5.247 1.00 96.88 88 VAL A N 1
ATOM 714 C CA . VAL A 1 88 ? -14.891 -7.885 5.656 1.00 96.88 88 VAL A CA 1
ATOM 715 C C . VAL A 1 88 ? -14.123 -7.181 6.767 1.00 96.88 88 VAL A C 1
ATOM 717 O O . VAL A 1 88 ? -13.772 -7.778 7.784 1.00 96.88 88 VAL A O 1
ATOM 720 N N . PHE A 1 89 ? -13.891 -5.888 6.598 1.00 97.44 89 PHE A N 1
ATOM 721 C CA . PHE A 1 89 ? -13.179 -5.034 7.537 1.00 97.44 89 PHE A CA 1
ATOM 722 C C . PHE A 1 89 ? -14.149 -4.194 8.351 1.00 97.44 89 PHE A C 1
ATOM 724 O O . PHE A 1 89 ? -15.070 -3.565 7.833 1.00 97.44 89 PHE A O 1
ATOM 731 N N . THR A 1 90 ? -13.901 -4.145 9.647 1.00 96.25 90 THR A N 1
ATOM 732 C CA . THR A 1 90 ? -14.609 -3.299 10.599 1.00 96.25 90 THR A CA 1
ATOM 733 C C . THR A 1 90 ? -13.579 -2.568 11.444 1.00 96.25 90 THR A C 1
ATOM 735 O O . THR A 1 90 ? -12.392 -2.885 11.425 1.00 96.25 90 THR A O 1
ATOM 738 N N . HIS A 1 91 ? -14.024 -1.580 12.216 1.00 93.81 91 HIS A N 1
ATOM 739 C CA . HIS A 1 91 ? -13.149 -0.940 13.195 1.00 93.81 91 HIS A CA 1
ATOM 740 C C . HIS A 1 91 ? -12.507 -1.967 14.142 1.00 93.81 91 HIS A C 1
ATOM 742 O O . HIS A 1 91 ? -11.310 -1.910 14.403 1.00 93.81 91 HIS A O 1
ATOM 748 N N . ASP A 1 92 ? -13.309 -2.901 14.657 1.00 93.38 92 ASP A N 1
ATOM 749 C CA . ASP A 1 92 ? -12.882 -3.775 15.745 1.00 93.38 92 ASP A CA 1
ATOM 750 C C . ASP A 1 92 ? -11.969 -4.911 15.256 1.00 93.38 92 ASP A C 1
ATOM 752 O O . ASP A 1 92 ? -10.966 -5.181 15.907 1.00 93.38 92 ASP A O 1
ATOM 756 N N . ASN A 1 93 ? -12.212 -5.499 14.076 1.00 95.69 93 ASN A N 1
ATOM 757 C CA . ASN A 1 93 ? -11.327 -6.548 13.541 1.00 95.69 93 ASN A CA 1
ATOM 758 C C . ASN A 1 93 ? -10.007 -6.028 12.940 1.00 95.69 93 ASN A C 1
ATOM 760 O O . ASN A 1 93 ? -9.105 -6.816 12.674 1.00 95.69 93 ASN A O 1
ATOM 764 N N . LEU A 1 94 ? -9.883 -4.715 12.737 1.00 97.19 94 LEU A N 1
ATOM 765 C CA . LEU A 1 94 ? -8.628 -4.070 12.352 1.00 97.19 94 LEU A CA 1
ATOM 766 C C . LEU A 1 94 ? -7.850 -3.526 13.553 1.00 97.19 94 LEU A C 1
ATOM 768 O O . LEU A 1 94 ? -6.796 -2.925 13.353 1.00 97.19 94 LEU A O 1
ATOM 772 N N . ARG A 1 95 ? -8.337 -3.706 14.786 1.00 96.44 95 ARG A N 1
ATOM 773 C CA . ARG A 1 95 ? -7.688 -3.147 15.977 1.00 96.44 95 ARG A CA 1
ATOM 774 C C . ARG A 1 95 ? -6.270 -3.680 16.165 1.00 96.44 95 ARG A C 1
ATOM 776 O O . ARG A 1 95 ? -5.353 -2.880 16.282 1.00 96.44 95 ARG A O 1
ATOM 783 N N . GLU A 1 96 ? -6.083 -4.994 16.102 1.00 97.38 96 GLU A N 1
ATOM 784 C CA . GLU A 1 96 ? -4.759 -5.619 16.249 1.00 97.38 96 GLU A CA 1
ATOM 785 C C . GLU A 1 96 ? -3.787 -5.155 15.155 1.00 97.38 96 GLU A C 1
ATOM 787 O O . GLU A 1 96 ? -2.626 -4.842 15.415 1.00 97.38 96 GLU A O 1
ATOM 792 N N . TRP A 1 97 ? -4.275 -5.028 13.917 1.00 98.00 97 TRP A N 1
ATOM 793 C CA . TRP A 1 97 ? -3.487 -4.458 12.826 1.00 98.00 97 TRP A CA 1
ATOM 794 C C . TRP A 1 97 ? -3.124 -2.989 13.087 1.00 98.00 97 TRP A C 1
ATOM 796 O O . TRP A 1 97 ? -2.000 -2.569 12.817 1.00 98.00 97 TRP A O 1
ATOM 806 N N . PHE A 1 98 ? -4.053 -2.203 13.630 1.00 98.00 98 PHE A N 1
ATOM 807 C CA . PHE A 1 98 ? -3.807 -0.807 13.968 1.00 98.00 98 PHE A CA 1
ATOM 808 C C . PHE A 1 98 ? -2.782 -0.658 15.100 1.00 98.00 98 PHE A C 1
ATOM 810 O O . PHE A 1 98 ? -1.894 0.187 15.022 1.00 98.00 98 PHE A O 1
ATOM 817 N N . GLU A 1 99 ? -2.852 -1.510 16.119 1.00 97.50 99 GLU A N 1
ATOM 818 C CA . GLU A 1 99 ? -1.857 -1.578 17.191 1.00 97.50 99 GLU A CA 1
ATOM 819 C C . GLU A 1 99 ? -0.477 -1.939 16.632 1.00 97.50 99 GLU A C 1
ATOM 821 O O . GLU A 1 99 ? 0.500 -1.253 16.939 1.00 97.50 99 GLU A O 1
ATOM 826 N N . LEU A 1 100 ? -0.402 -2.931 15.733 1.00 97.38 100 LEU A N 1
ATOM 827 C CA . LEU A 1 100 ? 0.828 -3.304 15.032 1.00 97.38 100 LEU A CA 1
ATOM 828 C C . LEU A 1 100 ? 1.447 -2.099 14.312 1.00 97.38 100 LEU A C 1
ATOM 830 O O . LEU A 1 100 ? 2.622 -1.803 14.523 1.00 97.38 100 LEU A O 1
ATOM 834 N N . ILE A 1 101 ? 0.693 -1.379 13.479 1.00 97.06 101 ILE A N 1
ATOM 835 C CA . ILE A 1 101 ? 1.252 -0.244 12.722 1.00 97.06 101 ILE A CA 1
ATOM 836 C C . ILE A 1 101 ? 1.571 0.973 13.601 1.00 97.06 101 ILE A C 1
ATOM 838 O O . ILE A 1 101 ? 2.404 1.794 13.218 1.00 97.06 101 ILE A O 1
ATOM 842 N N . CYS A 1 102 ? 0.940 1.093 14.773 1.00 97.12 102 CYS A N 1
ATOM 843 C CA . CYS A 1 102 ? 1.226 2.152 15.740 1.00 97.12 102 CYS A CA 1
ATOM 844 C C . CYS A 1 102 ? 2.506 1.907 16.550 1.00 97.12 102 CYS A C 1
ATOM 846 O O . CYS A 1 102 ? 3.025 2.858 17.139 1.00 97.12 102 CYS A O 1
ATOM 848 N N . GLN A 1 103 ? 3.048 0.681 16.563 1.00 97.25 103 GLN A N 1
ATOM 849 C CA . GLN A 1 103 ? 4.330 0.393 17.214 1.00 97.25 103 GLN A CA 1
ATOM 850 C C . GLN A 1 103 ? 5.428 1.338 16.686 1.00 97.25 103 GLN A C 1
ATOM 852 O O . GLN A 1 103 ? 5.504 1.541 15.470 1.00 97.25 103 GLN A O 1
ATOM 857 N N . PRO A 1 104 ? 6.316 1.881 17.547 1.00 95.88 104 PRO A N 1
ATOM 858 C CA . PRO A 1 104 ? 7.280 2.914 17.156 1.00 95.88 104 PRO A CA 1
ATOM 859 C C . PRO A 1 104 ? 8.098 2.574 15.905 1.00 95.88 104 PRO A C 1
ATOM 861 O O . PRO A 1 104 ? 8.202 3.397 14.998 1.00 95.88 104 PRO A O 1
ATOM 864 N N . VAL A 1 105 ? 8.598 1.337 15.817 1.00 95.06 105 VAL A N 1
ATOM 865 C CA . VAL A 1 105 ? 9.395 0.862 14.675 1.00 95.06 105 VAL A CA 1
ATOM 866 C C . VAL A 1 105 ? 8.573 0.841 13.386 1.00 95.06 105 VAL A C 1
ATOM 868 O O . VAL A 1 105 ? 9.021 1.348 12.361 1.00 95.06 105 VAL A O 1
ATOM 871 N N . ASN A 1 106 ? 7.353 0.300 13.425 1.00 95.88 106 ASN A N 1
ATOM 872 C CA . ASN A 1 106 ? 6.500 0.207 12.238 1.00 95.88 106 AS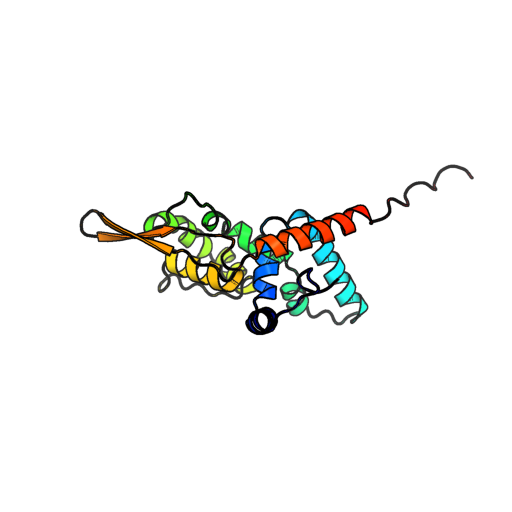N A CA 1
ATOM 873 C C . ASN A 1 106 ? 6.043 1.596 11.792 1.00 95.88 106 ASN A C 1
ATOM 875 O O . ASN A 1 106 ? 6.115 1.924 10.612 1.00 95.88 106 ASN A O 1
ATOM 879 N N . ARG A 1 107 ? 5.659 2.455 12.737 1.00 95.62 107 ARG A N 1
ATOM 880 C CA . ARG A 1 107 ? 5.266 3.838 12.465 1.00 95.62 107 ARG A CA 1
ATOM 881 C C . ARG A 1 107 ? 6.398 4.645 11.829 1.00 95.62 107 ARG A C 1
ATOM 883 O O . ARG A 1 107 ? 6.149 5.405 10.894 1.00 95.62 107 ARG A O 1
ATOM 890 N N . GLN A 1 108 ? 7.629 4.473 12.312 1.00 93.06 108 GLN A N 1
ATOM 891 C CA . GLN A 1 108 ? 8.809 5.098 11.719 1.00 93.06 108 GLN A CA 1
ATOM 892 C C . GLN A 1 108 ? 9.035 4.606 10.285 1.00 93.06 108 GLN A C 1
ATOM 894 O O . GLN A 1 108 ? 9.166 5.426 9.382 1.00 93.06 108 GLN A O 1
ATOM 899 N N . GLN A 1 109 ? 8.972 3.294 10.046 1.00 92.31 109 GLN A N 1
ATOM 900 C CA . GLN A 1 109 ? 9.132 2.725 8.704 1.00 92.31 109 GLN A CA 1
ATOM 901 C C . GLN A 1 109 ? 8.032 3.169 7.729 1.00 92.31 109 GLN A C 1
ATOM 903 O O . GLN A 1 109 ? 8.315 3.471 6.572 1.00 92.31 109 GLN A O 1
ATOM 908 N N . ILE A 1 110 ? 6.781 3.270 8.184 1.00 94.25 110 ILE A N 1
ATOM 909 C CA . ILE A 1 110 ? 5.673 3.803 7.377 1.00 94.25 110 ILE A CA 1
ATOM 910 C C . ILE A 1 110 ? 5.946 5.266 7.001 1.00 94.25 110 ILE A C 1
ATOM 912 O O . ILE A 1 110 ? 5.727 5.664 5.856 1.00 94.25 110 ILE A O 1
ATOM 916 N N . LYS A 1 111 ? 6.479 6.067 7.928 1.00 92.88 111 LYS A N 1
ATOM 917 C CA . LYS A 1 111 ? 6.854 7.455 7.641 1.00 92.88 111 LYS A CA 1
ATOM 918 C C . LYS A 1 111 ? 8.014 7.542 6.650 1.00 92.88 111 LYS A C 1
ATOM 920 O O . LYS A 1 111 ? 7.938 8.324 5.710 1.00 92.88 111 LYS A O 1
ATOM 925 N N . GLU A 1 112 ? 9.065 6.755 6.850 1.00 90.69 112 GLU A N 1
ATOM 926 C CA . GLU A 1 112 ? 10.291 6.804 6.047 1.00 90.69 112 GLU A CA 1
ATOM 927 C C . GLU A 1 112 ? 10.088 6.267 4.627 1.00 90.69 112 GLU A C 1
ATOM 929 O O . GLU A 1 112 ? 10.497 6.911 3.663 1.00 90.69 112 GLU A O 1
ATOM 934 N N . TYR A 1 113 ? 9.430 5.114 4.488 1.00 91.06 113 TYR A N 1
ATOM 935 C CA . TYR A 1 113 ? 9.338 4.404 3.209 1.00 91.06 113 TYR A CA 1
ATOM 936 C C . TYR A 1 113 ? 8.012 4.622 2.482 1.00 91.06 113 TYR A C 1
ATOM 938 O O . TYR A 1 113 ? 7.969 4.579 1.252 1.00 91.06 113 TYR A O 1
ATOM 946 N N . LEU A 1 114 ? 6.922 4.861 3.217 1.00 91.88 114 LEU A N 1
ATOM 947 C CA . LEU A 1 114 ? 5.580 5.037 2.643 1.00 91.88 114 LEU A CA 1
ATOM 948 C C . LEU A 1 114 ? 5.106 6.497 2.694 1.00 91.88 114 LEU A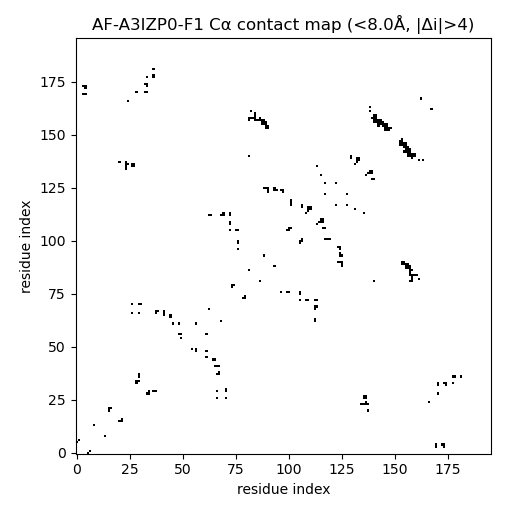 C 1
ATOM 950 O O . LEU A 1 114 ? 4.008 6.795 2.229 1.00 91.88 114 LEU A O 1
ATOM 954 N N . ASN A 1 115 ? 5.932 7.402 3.238 1.00 91.19 115 ASN A N 1
ATOM 955 C CA . ASN A 1 115 ? 5.659 8.834 3.374 1.00 91.19 115 ASN A CA 1
ATOM 956 C C . ASN A 1 115 ? 4.302 9.131 4.041 1.00 91.19 115 ASN A C 1
ATOM 958 O O . ASN A 1 115 ? 3.591 10.063 3.661 1.00 91.19 115 ASN A O 1
ATOM 962 N N . MET A 1 116 ? 3.922 8.320 5.034 1.00 93.50 116 MET A N 1
ATOM 963 C CA . MET A 1 116 ? 2.663 8.476 5.757 1.00 93.50 116 MET A CA 1
ATOM 964 C C . MET A 1 116 ? 2.895 8.594 7.259 1.00 93.50 116 MET A C 1
ATOM 966 O O . MET A 1 116 ? 3.629 7.822 7.864 1.00 93.50 116 MET A O 1
ATOM 970 N N . SER A 1 117 ? 2.224 9.562 7.879 1.00 94.88 117 SER A N 1
ATOM 971 C CA . SER A 1 117 ? 2.193 9.688 9.335 1.00 94.88 117 SER A CA 1
ATOM 972 C C . SER A 1 117 ? 0.908 9.081 9.889 1.00 94.88 117 SER A C 1
ATOM 974 O O . SER A 1 117 ? -0.174 9.298 9.344 1.00 94.88 117 SER A O 1
ATOM 976 N N . ILE A 1 118 ? 1.038 8.338 10.986 1.00 95.50 118 ILE A N 1
ATOM 977 C CA . ILE A 1 118 ? -0.085 7.774 11.744 1.00 95.50 118 ILE A CA 1
ATOM 978 C C . ILE A 1 118 ? -0.169 8.510 13.079 1.00 95.50 118 ILE A C 1
ATOM 980 O O . ILE A 1 118 ? 0.853 8.716 13.738 1.00 95.50 118 ILE A O 1
ATOM 984 N N . ASN A 1 119 ? -1.363 8.927 13.479 1.00 94.81 119 ASN A N 1
ATOM 985 C CA . ASN A 1 119 ? -1.641 9.508 14.784 1.00 94.81 119 ASN A CA 1
ATOM 986 C C . ASN A 1 119 ? -2.577 8.569 15.568 1.00 94.81 119 ASN A C 1
ATOM 988 O O . ASN A 1 119 ? -3.775 8.579 15.292 1.00 94.81 119 ASN A O 1
ATOM 992 N N . PRO A 1 120 ? -2.068 7.800 16.551 1.00 93.31 120 PRO A N 1
ATOM 993 C CA . PRO A 1 120 ? -2.871 6.835 17.308 1.00 93.31 120 PRO A CA 1
ATOM 994 C C . PRO A 1 120 ? -4.093 7.431 18.023 1.00 93.31 120 PRO A C 1
ATOM 996 O O . PRO A 1 120 ? -5.062 6.719 18.256 1.00 93.31 120 PRO A O 1
ATOM 999 N N . GLU A 1 121 ? -4.067 8.725 18.359 1.00 93.31 121 GLU A N 1
ATOM 1000 C CA . GLU A 1 121 ? -5.147 9.402 19.093 1.00 93.31 121 GLU A CA 1
ATOM 1001 C C . GLU A 1 121 ? -6.270 9.909 18.182 1.00 93.31 121 GLU A C 1
ATOM 1003 O O . GLU A 1 121 ? -7.400 10.102 18.627 1.00 93.31 121 GLU A O 1
ATOM 1008 N N . ARG A 1 122 ? -5.961 10.178 16.908 1.00 94.19 122 ARG A N 1
ATOM 1009 C CA . ARG A 1 122 ? -6.899 10.798 15.954 1.00 94.19 122 ARG A CA 1
ATOM 1010 C C . ARG A 1 122 ? -7.334 9.857 14.844 1.00 94.19 122 ARG A C 1
ATOM 1012 O O . ARG A 1 122 ? -8.406 10.037 14.267 1.00 94.19 122 ARG A O 1
ATOM 1019 N N . ASP A 1 123 ? -6.486 8.899 14.503 1.00 96.25 123 ASP A N 1
ATOM 1020 C CA . ASP A 1 123 ? -6.730 7.995 13.399 1.00 96.25 123 ASP A CA 1
ATOM 1021 C C . ASP A 1 123 ? -7.581 6.802 13.818 1.00 96.25 123 ASP A C 1
ATOM 1023 O O . ASP A 1 123 ? -7.520 6.312 14.941 1.00 96.25 123 ASP A O 1
ATOM 1027 N N . THR A 1 124 ? -8.356 6.300 12.861 1.00 95.38 124 THR A N 1
ATOM 1028 C CA . THR A 1 124 ? -9.102 5.050 13.018 1.00 95.38 124 THR A CA 1
ATOM 1029 C C . THR A 1 124 ? -8.447 3.949 12.187 1.00 95.38 124 THR A C 1
ATOM 1031 O O . THR A 1 124 ? -7.901 4.255 11.122 1.00 95.38 124 THR A O 1
ATOM 1034 N N . PRO A 1 125 ? -8.562 2.667 12.585 1.00 96.56 125 PRO A N 1
ATOM 1035 C CA . PRO A 1 125 ? -8.011 1.545 11.826 1.00 96.56 125 PRO A CA 1
ATOM 1036 C C . PRO A 1 125 ? -8.431 1.561 10.348 1.00 96.56 125 PRO A C 1
ATOM 1038 O O . PRO A 1 125 ? -7.596 1.608 9.447 1.00 96.56 125 PRO A O 1
ATOM 1041 N N . VAL A 1 126 ? -9.738 1.637 10.081 1.00 96.25 126 VAL A N 1
ATOM 1042 C CA . VAL A 1 126 ? -10.256 1.703 8.704 1.00 96.25 126 VAL A CA 1
ATOM 1043 C C . VAL A 1 126 ? -9.764 2.965 7.989 1.00 96.25 126 VAL A C 1
ATOM 1045 O O . VAL A 1 126 ? -9.413 2.899 6.815 1.00 96.25 126 VAL A O 1
ATOM 1048 N N . GLY A 1 127 ? -9.705 4.106 8.682 1.00 96.94 127 GLY A N 1
ATOM 1049 C CA . GLY A 1 127 ? -9.226 5.364 8.112 1.00 96.94 127 GLY A CA 1
ATOM 1050 C C . GLY A 1 127 ? -7.774 5.288 7.640 1.00 96.94 127 GLY A C 1
ATOM 1051 O O . GLY A 1 127 ? -7.478 5.703 6.521 1.00 96.94 127 GLY A O 1
ATOM 1052 N N . VAL A 1 128 ? -6.874 4.708 8.442 1.00 97.31 128 VAL A N 1
ATOM 1053 C CA . VAL A 1 128 ? -5.475 4.506 8.030 1.00 97.31 128 VAL A CA 1
ATOM 1054 C C . VAL A 1 128 ? -5.379 3.524 6.871 1.00 97.31 128 VAL A C 1
ATOM 1056 O O . VAL A 1 128 ? -4.669 3.809 5.909 1.00 97.31 128 VAL A O 1
ATOM 1059 N N . GLY A 1 129 ? -6.130 2.418 6.917 1.00 96.88 129 GLY A N 1
ATOM 1060 C CA . GLY A 1 129 ? -6.188 1.454 5.816 1.00 96.88 129 GLY A CA 1
ATOM 1061 C C . GLY A 1 129 ? -6.603 2.112 4.498 1.00 96.88 129 GLY A C 1
ATOM 1062 O O . GLY A 1 129 ? -5.909 1.978 3.495 1.00 96.88 129 GLY A O 1
ATOM 1063 N N . GLN A 1 130 ? -7.672 2.914 4.516 1.00 96.81 130 GLN A N 1
ATOM 1064 C CA . GLN A 1 130 ? -8.141 3.665 3.347 1.00 96.81 130 GLN A CA 1
ATOM 1065 C C . GLN A 1 130 ? -7.088 4.629 2.804 1.00 96.81 130 GLN A C 1
ATOM 1067 O O . GLN A 1 130 ? -6.838 4.654 1.599 1.00 96.81 130 GLN A O 1
ATOM 1072 N N . ARG A 1 131 ? -6.444 5.409 3.683 1.00 96.94 131 ARG A N 1
ATOM 1073 C CA . ARG A 1 131 ? -5.391 6.339 3.257 1.00 96.94 131 ARG A CA 1
ATOM 1074 C C . ARG A 1 131 ? -4.225 5.601 2.614 1.00 96.94 131 ARG A C 1
ATOM 1076 O O . ARG A 1 131 ? -3.787 6.032 1.555 1.00 96.94 131 ARG A O 1
ATOM 1083 N N . LEU A 1 132 ? -3.751 4.509 3.223 1.00 96.81 132 LEU A N 1
ATOM 1084 C CA . LEU A 1 132 ? -2.650 3.701 2.688 1.00 96.81 132 LEU A CA 1
ATOM 1085 C C . LEU A 1 132 ? -2.995 3.138 1.307 1.00 96.81 132 LEU A C 1
ATOM 1087 O O . LEU A 1 132 ? -2.214 3.291 0.373 1.00 96.81 132 LEU A O 1
ATOM 1091 N N . LEU A 1 133 ? -4.174 2.531 1.155 1.00 96.94 133 LEU A N 1
ATOM 1092 C CA . LEU A 1 133 ? -4.618 1.962 -0.120 1.00 96.94 133 LEU A CA 1
ATOM 1093 C C . LEU A 1 133 ? -4.729 3.034 -1.216 1.00 96.94 133 LEU A C 1
ATOM 1095 O O . LEU A 1 133 ? -4.262 2.829 -2.341 1.00 96.94 133 LEU A O 1
ATOM 1099 N N . MET A 1 134 ? -5.278 4.202 -0.876 1.00 95.62 134 MET A N 1
ATOM 1100 C CA . MET A 1 134 ? -5.451 5.304 -1.819 1.00 95.62 134 MET A CA 1
ATOM 1101 C C . MET A 1 134 ? -4.110 5.929 -2.215 1.00 95.62 134 MET A C 1
ATOM 1103 O O . MET A 1 134 ? -3.860 6.168 -3.399 1.00 95.62 134 MET A O 1
ATOM 1107 N N . SER A 1 135 ? -3.221 6.179 -1.250 1.00 94.56 135 SER A N 1
ATOM 1108 C CA . SER A 1 135 ? -1.932 6.818 -1.522 1.00 94.56 135 SER A CA 1
ATOM 1109 C C . SER A 1 135 ? -0.977 5.894 -2.272 1.00 94.56 135 SER A C 1
ATOM 1111 O O . SER A 1 135 ? -0.296 6.348 -3.188 1.00 94.56 135 SER A O 1
ATOM 1113 N N . LEU A 1 136 ? -0.934 4.607 -1.908 1.00 95.06 136 LEU A N 1
ATOM 1114 C CA . LEU A 1 136 ? 0.034 3.649 -2.447 1.00 95.06 136 LEU A CA 1
ATOM 1115 C C . LEU A 1 136 ? -0.424 3.022 -3.758 1.00 95.06 136 LEU A C 1
ATOM 1117 O O . LEU A 1 136 ? 0.401 2.797 -4.636 1.00 95.06 136 LEU A O 1
ATOM 1121 N N . PHE A 1 137 ? -1.720 2.746 -3.905 1.00 95.19 137 PHE A N 1
ATOM 1122 C CA . PHE A 1 137 ? -2.234 2.009 -5.060 1.00 95.19 137 PHE A CA 1
ATOM 1123 C C . PHE A 1 137 ? -3.355 2.751 -5.791 1.00 95.19 137 PHE A C 1
ATOM 1125 O O . PHE A 1 137 ? -3.724 2.347 -6.890 1.00 95.19 137 PHE A O 1
ATOM 1132 N N . GLY A 1 138 ? -3.918 3.825 -5.236 1.00 94.56 138 GLY A N 1
ATOM 1133 C CA . GLY A 1 138 ? -5.103 4.463 -5.817 1.00 94.56 138 GLY A CA 1
ATOM 1134 C C . GLY A 1 138 ? -6.324 3.543 -5.800 1.00 94.56 138 GLY A C 1
ATOM 1135 O O . GLY A 1 138 ? -7.106 3.558 -6.745 1.00 94.56 138 GLY A O 1
ATOM 1136 N N . ILE A 1 139 ? -6.442 2.697 -4.773 1.00 94.81 139 ILE A N 1
ATOM 1137 C CA . ILE A 1 139 ? -7.605 1.831 -4.539 1.00 94.81 139 ILE A CA 1
ATOM 1138 C C . ILE A 1 139 ? -8.191 2.135 -3.160 1.00 94.81 139 ILE A C 1
ATOM 1140 O O . ILE A 1 139 ? -7.523 2.728 -2.317 1.00 94.81 139 ILE A O 1
ATOM 1144 N N . GLN A 1 140 ? -9.436 1.741 -2.918 1.00 94.19 140 GLN A N 1
ATOM 1145 C CA . GLN A 1 140 ? -10.121 2.000 -1.653 1.00 94.19 140 GLN A CA 1
ATOM 1146 C C . GLN A 1 140 ? -11.060 0.856 -1.295 1.00 94.19 140 GLN A C 1
ATOM 1148 O O . GLN A 1 140 ? -11.563 0.156 -2.173 1.00 94.19 140 GLN A O 1
ATOM 1153 N N . LEU A 1 141 ? -11.322 0.693 -0.000 1.00 96.06 141 LEU A N 1
ATOM 1154 C CA . LEU A 1 141 ? -12.381 -0.195 0.464 1.00 96.06 141 LEU A CA 1
ATOM 1155 C C . LEU A 1 141 ? -13.740 0.475 0.242 1.00 96.06 141 LEU A C 1
ATOM 1157 O O . LEU A 1 141 ? -13.900 1.679 0.448 1.00 96.06 141 LEU A O 1
ATOM 1161 N N . THR A 1 142 ? -14.751 -0.311 -0.096 1.00 96.12 142 THR A N 1
ATOM 1162 C CA . THR A 1 142 ? -16.131 0.158 -0.229 1.00 96.12 142 THR A CA 1
ATOM 1163 C C . THR A 1 142 ? -16.902 -0.177 1.038 1.00 96.12 142 THR A C 1
ATOM 1165 O O . THR A 1 142 ? -16.789 -1.283 1.560 1.00 96.12 142 THR A O 1
ATOM 1168 N N . CYS A 1 143 ? -17.689 0.772 1.550 1.00 96.12 143 CYS A N 1
ATOM 1169 C CA . CYS A 1 143 ? -18.633 0.495 2.631 1.00 96.12 143 CYS A CA 1
ATOM 1170 C C . CYS A 1 143 ? -19.783 -0.347 2.066 1.00 96.12 143 CYS A C 1
ATOM 1172 O O . CYS A 1 143 ? -20.598 0.173 1.309 1.00 96.12 143 CYS A O 1
ATOM 1174 N N . ILE A 1 144 ? -19.841 -1.628 2.424 1.00 96.38 144 ILE A N 1
ATOM 1175 C CA . ILE A 1 144 ? -20.859 -2.569 1.925 1.00 96.38 144 ILE A CA 1
ATOM 1176 C C . ILE A 1 144 ? -22.117 -2.585 2.789 1.00 96.38 144 ILE A C 1
ATOM 1178 O O . ILE A 1 144 ? -23.164 -3.059 2.359 1.00 96.38 144 ILE A O 1
ATOM 1182 N N . GLY A 1 145 ? -22.033 -2.059 4.009 1.00 94.81 145 GLY A N 1
ATOM 1183 C CA . GLY A 1 145 ? -23.165 -2.083 4.912 1.00 94.81 145 GLY A CA 1
ATOM 1184 C C . GLY A 1 145 ? -22.862 -1.537 6.293 1.00 94.81 145 GLY A C 1
ATOM 1185 O O . GLY A 1 145 ? -21.776 -1.036 6.605 1.00 94.81 145 GLY A O 1
ATOM 1186 N N . GLN A 1 146 ? -23.887 -1.622 7.128 1.00 93.62 146 GLN A N 1
ATOM 1187 C CA . GLN A 1 146 ? -23.824 -1.254 8.528 1.00 93.62 146 GLN A CA 1
ATOM 1188 C C . GLN A 1 146 ? -24.747 -2.155 9.336 1.00 93.62 146 GLN A C 1
ATOM 1190 O O . GLN A 1 146 ? -25.866 -2.444 8.916 1.00 93.62 146 GLN A O 1
ATOM 1195 N N . ARG A 1 147 ? -24.311 -2.517 10.539 1.00 92.62 147 ARG A N 1
ATOM 1196 C CA . ARG A 1 147 ? -25.129 -3.243 11.512 1.00 92.62 147 ARG A CA 1
ATOM 1197 C C . ARG A 1 147 ? -25.088 -2.567 12.872 1.00 92.62 147 ARG A C 1
ATOM 1199 O O . ARG A 1 147 ? -24.154 -1.828 13.190 1.00 92.62 147 ARG A O 1
ATOM 1206 N N . ARG A 1 148 ? -26.120 -2.807 13.678 1.00 91.44 148 ARG A N 1
ATOM 1207 C CA . ARG A 1 148 ? -26.148 -2.421 15.090 1.00 91.44 148 ARG A CA 1
ATOM 1208 C C . ARG A 1 148 ? -25.886 -3.655 15.935 1.00 91.44 148 ARG A C 1
ATOM 1210 O O . ARG A 1 148 ? -26.599 -4.641 15.803 1.00 91.44 148 ARG A O 1
ATOM 1217 N N . VAL A 1 149 ? -24.884 -3.582 16.800 1.00 89.25 149 VAL A N 1
ATOM 1218 C CA . VAL A 1 149 ? -24.616 -4.604 17.816 1.00 89.25 149 VAL A CA 1
ATOM 1219 C C . VAL A 1 149 ? -24.500 -3.905 19.153 1.00 89.25 149 VAL A C 1
ATOM 1221 O O . VAL A 1 149 ? -23.720 -2.965 19.285 1.00 89.25 149 VAL A O 1
ATOM 1224 N N . ASN A 1 150 ? -25.314 -4.329 20.122 1.00 87.81 150 ASN A N 1
ATOM 1225 C CA . ASN A 1 150 ? -25.370 -3.748 21.467 1.00 87.81 150 ASN A CA 1
ATOM 1226 C C . ASN A 1 150 ? -25.513 -2.213 21.443 1.00 87.81 150 ASN A C 1
ATOM 1228 O O . ASN A 1 150 ? -24.793 -1.494 22.126 1.00 87.81 150 ASN A O 1
ATOM 1232 N N . GLY A 1 151 ? -26.381 -1.693 20.567 1.00 87.75 151 GLY A N 1
ATOM 1233 C CA . GLY A 1 151 ? -26.604 -0.251 20.392 1.00 87.75 151 GLY A CA 1
ATOM 1234 C C . GLY A 1 151 ? -25.499 0.507 19.637 1.00 87.75 151 GLY A C 1
ATOM 1235 O O . GLY A 1 151 ? -25.743 1.618 19.166 1.00 87.75 151 GLY A O 1
ATOM 1236 N N . LYS A 1 152 ? -24.317 -0.087 19.424 1.00 89.69 152 LYS A N 1
ATOM 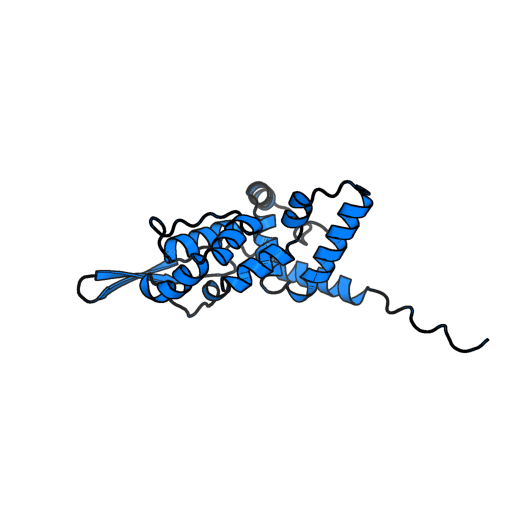1237 C CA . LYS A 1 152 ? -23.210 0.517 18.667 1.00 89.69 152 LYS A CA 1
ATOM 1238 C C . LYS A 1 152 ? -23.371 0.261 17.166 1.00 89.69 152 LYS A C 1
ATOM 1240 O O . LYS A 1 152 ? -23.630 -0.862 16.731 1.00 89.69 152 LYS A O 1
ATOM 1245 N N . ARG A 1 153 ? -23.184 1.306 16.354 1.00 91.94 153 ARG A N 1
ATOM 1246 C CA . ARG A 1 153 ? -23.131 1.204 14.885 1.00 91.94 153 ARG A CA 1
ATOM 1247 C C . ARG A 1 153 ? -21.761 0.679 14.455 1.00 91.94 153 ARG A C 1
ATOM 1249 O O . ARG A 1 153 ? -20.744 1.296 14.759 1.00 91.94 153 ARG A O 1
ATOM 1256 N N . ILE A 1 154 ? -21.750 -0.414 13.702 1.00 94.75 154 ILE A N 1
ATOM 1257 C CA . ILE A 1 154 ? -20.556 -1.009 13.100 1.00 94.75 154 ILE A CA 1
ATOM 1258 C C . ILE A 1 154 ? -20.700 -0.891 11.585 1.00 94.75 154 ILE A C 1
ATOM 1260 O O . ILE A 1 154 ? -21.698 -1.335 11.021 1.00 94.75 154 ILE A O 1
ATOM 1264 N N . ARG A 1 155 ? -19.726 -0.249 10.936 1.00 96.12 155 ARG A N 1
ATOM 1265 C CA . ARG A 1 155 ? -19.633 -0.174 9.473 1.00 96.12 155 ARG A CA 1
ATOM 1266 C C . ARG A 1 155 ? -18.757 -1.305 8.956 1.00 96.12 155 ARG A C 1
ATOM 1268 O O . ARG A 1 155 ? -17.736 -1.612 9.572 1.00 96.12 155 ARG A O 1
ATOM 1275 N N . GLU A 1 156 ? -19.159 -1.866 7.827 1.00 97.12 156 GLU A N 1
ATOM 1276 C CA . GLU A 1 156 ? -18.500 -2.994 7.178 1.00 97.12 156 GLU A CA 1
ATOM 1277 C C . GLU A 1 156 ? -17.945 -2.554 5.830 1.00 97.12 156 GLU A C 1
ATOM 1279 O O . GLU A 1 156 ? -18.643 -1.950 5.013 1.00 97.12 156 GLU A O 1
ATOM 1284 N N . TYR A 1 157 ? -16.664 -2.835 5.625 1.00 97.50 157 TYR A N 1
ATOM 1285 C CA . TYR A 1 157 ? -15.894 -2.414 4.468 1.00 97.50 157 TYR A CA 1
ATOM 1286 C C . TYR A 1 157 ? -15.316 -3.626 3.757 1.00 97.50 157 TYR A C 1
ATOM 1288 O O . TYR A 1 157 ? -14.919 -4.590 4.404 1.00 97.50 157 TYR A O 1
ATOM 1296 N N . LYS A 1 158 ? -15.233 -3.576 2.433 1.00 96.75 158 LYS A N 1
ATOM 1297 C CA . LYS A 1 158 ? -14.732 -4.689 1.628 1.00 96.75 158 LYS A CA 1
ATOM 1298 C C . LYS A 1 158 ? -13.962 -4.181 0.417 1.00 96.75 158 LYS A C 1
ATOM 1300 O O . LYS A 1 158 ? -14.265 -3.105 -0.102 1.00 96.75 158 LYS A O 1
ATOM 1305 N N . MET A 1 159 ? -12.965 -4.941 -0.021 1.00 96.44 159 MET A N 1
ATOM 1306 C CA . MET A 1 159 ? -12.306 -4.690 -1.298 1.00 96.44 159 MET A CA 1
ATOM 1307 C C . MET A 1 159 ? -13.184 -5.229 -2.426 1.00 96.44 159 MET A C 1
ATOM 1309 O O . MET A 1 159 ? -13.432 -6.428 -2.493 1.00 96.44 159 MET A O 1
ATOM 1313 N N . MET A 1 160 ? -13.671 -4.342 -3.296 1.00 92.88 160 MET A N 1
ATOM 1314 C CA . MET A 1 160 ? -14.558 -4.734 -4.400 1.00 92.88 160 MET A CA 1
ATOM 1315 C C . MET A 1 160 ? -13.791 -5.127 -5.662 1.00 92.88 160 MET A C 1
ATOM 1317 O O . MET A 1 160 ? -14.237 -5.993 -6.406 1.00 92.88 160 MET A O 1
ATOM 1321 N N . SER A 1 161 ? -12.652 -4.483 -5.927 1.00 92.44 161 SER A N 1
ATOM 1322 C CA . SER A 1 161 ? -11.829 -4.771 -7.101 1.00 92.44 161 SER A CA 1
ATOM 1323 C C . SER A 1 161 ? -10.387 -4.320 -6.887 1.00 92.44 161 SER A C 1
ATOM 1325 O O . SER A 1 161 ? -10.133 -3.185 -6.487 1.00 92.44 161 SER A O 1
ATOM 1327 N N . LEU A 1 162 ? -9.438 -5.197 -7.224 1.00 92.00 162 LEU A N 1
ATOM 1328 C CA . LEU A 1 162 ? -8.013 -4.859 -7.358 1.00 92.00 162 LEU A CA 1
ATOM 1329 C C . LEU A 1 162 ? -7.670 -4.310 -8.750 1.00 92.00 162 LEU A C 1
ATOM 1331 O O . LEU A 1 162 ? -6.527 -3.930 -9.005 1.00 92.00 162 LEU A O 1
ATOM 1335 N N . ASN A 1 163 ? -8.657 -4.257 -9.645 1.00 93.38 163 ASN A N 1
ATOM 1336 C CA . ASN A 1 163 ? -8.523 -3.821 -11.027 1.00 93.38 163 ASN A CA 1
ATOM 1337 C C . ASN A 1 163 ? -9.493 -2.667 -11.374 1.00 93.38 163 ASN A C 1
ATOM 1339 O O . ASN A 1 163 ? -10.253 -2.793 -12.332 1.00 93.38 163 ASN A O 1
ATOM 1343 N N . PRO A 1 164 ? -9.537 -1.561 -10.603 1.00 88.81 164 PRO A N 1
ATOM 1344 C CA . PRO A 1 164 ? -10.539 -0.504 -10.799 1.00 88.81 164 PRO A CA 1
ATOM 1345 C C . PRO A 1 164 ? -10.365 0.310 -12.094 1.00 8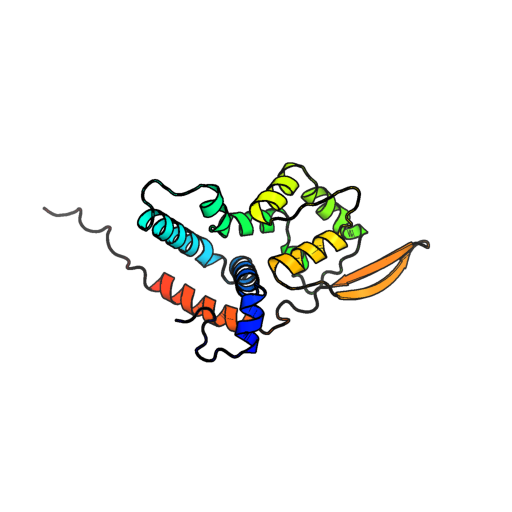8.81 164 PRO A C 1
ATOM 1347 O O . PRO A 1 164 ? -11.247 1.075 -12.461 1.00 88.81 164 PRO A O 1
ATOM 1350 N N . ASP A 1 165 ? -9.221 0.183 -12.759 1.00 89.12 165 ASP A N 1
ATOM 1351 C CA . ASP A 1 165 ? -8.778 0.965 -13.920 1.00 89.12 165 ASP A CA 1
ATOM 1352 C C . ASP A 1 165 ? -8.105 0.077 -14.981 1.00 89.12 165 ASP A C 1
ATOM 1354 O O . ASP A 1 165 ? -7.249 0.541 -15.732 1.00 89.12 165 ASP A O 1
ATOM 1358 N N . GLU A 1 166 ? -8.434 -1.216 -14.981 1.00 89.25 166 GLU A N 1
ATOM 1359 C CA . GLU A 1 166 ? -7.869 -2.218 -15.894 1.00 89.25 166 GLU A CA 1
ATOM 1360 C C . GLU A 1 166 ? -6.339 -2.387 -15.815 1.00 89.25 166 GLU A C 1
ATOM 1362 O O . GLU A 1 166 ? -5.723 -3.002 -16.694 1.00 89.25 166 GLU A O 1
ATOM 1367 N N . ARG A 1 167 ? -5.710 -1.921 -14.723 1.00 92.38 167 ARG A N 1
ATOM 1368 C CA . ARG A 1 167 ? -4.271 -2.073 -14.448 1.00 92.38 167 ARG A CA 1
ATOM 1369 C C . ARG A 1 167 ? -3.727 -3.488 -14.589 1.00 92.38 167 ARG A C 1
ATOM 1371 O O . ARG A 1 167 ? -2.545 -3.643 -14.879 1.00 92.38 167 ARG A O 1
ATOM 1378 N N . MET A 1 168 ? -4.549 -4.519 -14.413 1.00 94.00 168 MET A N 1
ATOM 1379 C CA . MET A 1 168 ? -4.108 -5.908 -14.558 1.00 94.00 168 MET A CA 1
ATOM 1380 C C . MET A 1 168 ? -3.631 -6.215 -15.985 1.00 94.00 168 MET A C 1
ATOM 1382 O O . MET A 1 168 ? -2.678 -6.970 -16.156 1.00 94.00 168 MET A O 1
ATOM 1386 N N . SER A 1 169 ? -4.195 -5.555 -17.006 1.00 93.19 169 SER A N 1
ATOM 1387 C CA . SER A 1 169 ? -3.701 -5.649 -18.391 1.00 93.19 169 SER A CA 1
ATOM 1388 C C . SER A 1 169 ? -2.292 -5.057 -18.552 1.00 93.19 169 SER A C 1
ATOM 1390 O O . SER A 1 169 ? -1.468 -5.550 -19.321 1.00 93.19 169 SER A O 1
ATOM 1392 N N . ILE A 1 170 ? -1.977 -3.995 -17.804 1.00 94.06 170 ILE A N 1
ATOM 1393 C CA . ILE A 1 170 ? -0.636 -3.398 -17.753 1.00 94.06 170 ILE A CA 1
ATOM 1394 C C . ILE A 1 170 ? 0.315 -4.348 -17.022 1.00 94.06 170 ILE A C 1
ATOM 1396 O O . ILE A 1 170 ? 1.442 -4.548 -17.471 1.00 94.06 170 ILE A O 1
ATOM 1400 N N . PHE A 1 171 ? -0.143 -4.974 -15.936 1.00 96.00 171 PHE A N 1
ATOM 1401 C CA . PHE A 1 171 ? 0.667 -5.911 -15.156 1.00 96.00 171 PHE A CA 1
ATOM 1402 C C . PHE A 1 171 ? 1.039 -7.151 -15.959 1.00 96.00 171 PHE A C 1
ATOM 1404 O O . PHE A 1 171 ? 2.192 -7.560 -15.891 1.00 96.00 171 PHE A O 1
ATOM 1411 N N . ALA A 1 172 ? 0.120 -7.695 -16.762 1.00 95.12 172 ALA A N 1
ATOM 1412 C CA . ALA A 1 172 ? 0.414 -8.803 -17.670 1.00 95.12 172 ALA A CA 1
ATOM 1413 C C . ALA A 1 172 ? 1.548 -8.445 -18.650 1.00 95.12 172 ALA A C 1
ATOM 1415 O O . ALA A 1 172 ? 2.554 -9.146 -18.728 1.00 95.12 172 ALA A O 1
ATOM 1416 N N . ARG A 1 173 ? 1.460 -7.277 -19.299 1.00 94.31 173 ARG A N 1
ATOM 1417 C CA . ARG A 1 173 ? 2.498 -6.791 -20.229 1.00 94.31 173 ARG A CA 1
ATOM 1418 C C . ARG A 1 173 ? 3.838 -6.524 -19.542 1.00 94.31 173 ARG A C 1
ATOM 1420 O O . ARG A 1 173 ? 4.902 -6.770 -20.110 1.00 94.31 173 ARG A O 1
ATOM 1427 N N . TRP A 1 174 ? 3.818 -5.993 -18.319 1.00 95.19 174 TRP A N 1
ATOM 1428 C CA . TRP A 1 174 ? 5.037 -5.818 -17.523 1.00 95.19 174 TRP A CA 1
ATOM 1429 C C . TRP A 1 174 ? 5.642 -7.154 -17.097 1.00 95.19 174 TRP A C 1
ATOM 1431 O O . TRP A 1 174 ? 6.861 -7.289 -17.142 1.00 95.19 174 TRP A O 1
ATOM 1441 N N . PHE A 1 175 ? 4.808 -8.132 -16.749 1.00 95.38 175 PHE A N 1
ATOM 1442 C CA . PHE A 1 175 ? 5.242 -9.474 -16.388 1.00 95.38 175 PHE A CA 1
ATOM 1443 C C . PHE A 1 175 ? 5.934 -10.175 -17.556 1.00 95.38 175 PHE A C 1
ATOM 1445 O O . PHE A 1 175 ? 7.016 -10.721 -17.366 1.00 95.38 175 PHE A O 1
ATOM 1452 N N . GLU A 1 176 ? 5.370 -10.111 -18.764 1.00 93.75 176 GLU A N 1
ATOM 1453 C CA . GLU A 1 176 ? 5.994 -10.653 -19.979 1.00 93.75 176 GLU A CA 1
ATOM 1454 C C . GLU A 1 176 ? 7.350 -9.996 -20.261 1.00 93.75 176 GLU A C 1
ATOM 1456 O O . GLU A 1 176 ? 8.347 -10.683 -20.485 1.00 93.75 176 GLU A O 1
ATOM 1461 N N . ARG A 1 177 ? 7.415 -8.660 -20.173 1.00 91.44 177 ARG A N 1
ATOM 1462 C CA . ARG A 1 177 ? 8.664 -7.899 -20.324 1.00 91.44 177 ARG A CA 1
ATOM 1463 C C . ARG A 1 177 ? 9.728 -8.345 -19.325 1.00 91.44 177 ARG A C 1
ATOM 1465 O O . ARG A 1 177 ? 10.881 -8.533 -19.709 1.00 91.44 177 ARG A O 1
ATOM 1472 N N . ASP A 1 178 ? 9.374 -8.416 -18.047 1.00 92.81 178 ASP A N 1
ATOM 1473 C CA . ASP A 1 178 ? 10.332 -8.701 -16.978 1.00 92.81 178 ASP A CA 1
ATOM 1474 C C . ASP A 1 178 ? 10.765 -10.171 -17.019 1.00 92.81 178 ASP A C 1
ATOM 1476 O O . ASP A 1 178 ? 11.955 -10.466 -16.918 1.00 92.81 178 ASP A O 1
ATOM 1480 N N . SER A 1 179 ? 9.825 -11.073 -17.309 1.00 91.75 179 SER A N 1
ATOM 1481 C CA . SER A 1 179 ? 10.097 -12.480 -17.608 1.00 91.75 179 SER A CA 1
ATOM 1482 C C . SER A 1 179 ? 11.110 -12.621 -18.742 1.00 91.75 179 SER A C 1
ATOM 1484 O O . SER A 1 179 ? 12.132 -13.280 -18.559 1.00 91.75 179 SER A O 1
ATOM 1486 N N . ALA A 1 180 ? 10.885 -11.965 -19.885 1.00 89.56 180 ALA A N 1
ATOM 1487 C CA . ALA A 1 180 ? 11.791 -12.036 -21.030 1.00 89.56 180 ALA A CA 1
ATOM 1488 C C . ALA A 1 180 ? 13.209 -11.557 -20.680 1.00 89.56 180 ALA A C 1
ATOM 1490 O O . ALA A 1 180 ? 14.184 -12.196 -21.065 1.00 89.56 180 ALA A O 1
ATOM 1491 N N . ARG A 1 181 ? 13.334 -10.486 -19.883 1.00 84.69 181 ARG A N 1
ATOM 1492 C CA . ARG A 1 181 ? 14.637 -9.970 -19.428 1.00 84.69 181 ARG A CA 1
ATOM 1493 C C . ARG A 1 181 ? 15.401 -10.972 -18.571 1.00 84.69 181 ARG A C 1
ATOM 1495 O O . ARG A 1 181 ? 16.599 -11.147 -18.783 1.00 84.69 181 ARG A O 1
ATOM 1502 N N . CYS A 1 182 ? 14.718 -11.646 -17.645 1.00 71.12 182 CYS A N 1
ATOM 1503 C CA . CYS A 1 182 ? 15.338 -12.658 -16.790 1.00 71.12 182 CYS A CA 1
ATOM 1504 C C . CYS A 1 182 ? 15.807 -13.898 -17.568 1.00 71.12 182 CYS A C 1
ATOM 1506 O O . CYS A 1 182 ? 16.822 -14.475 -17.196 1.00 71.12 182 CYS A O 1
ATOM 1508 N N . HIS A 1 183 ? 15.130 -14.276 -18.659 1.00 59.00 183 HIS A N 1
ATOM 1509 C CA . HIS A 1 183 ? 15.558 -15.390 -19.521 1.00 59.00 183 HIS A CA 1
ATOM 1510 C C . HIS A 1 183 ? 16.728 -15.019 -20.452 1.00 59.00 183 HIS A C 1
ATOM 1512 O O . HI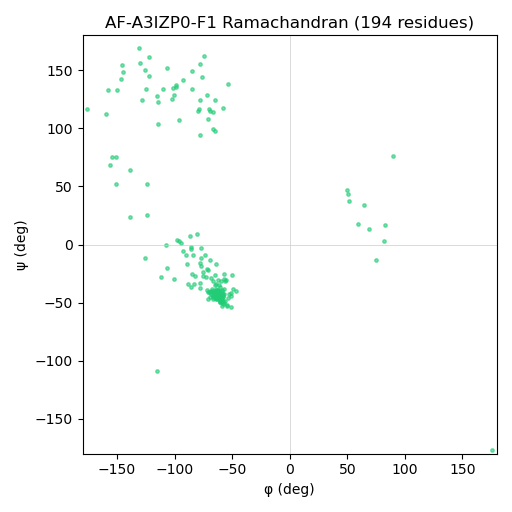S A 1 183 ? 17.411 -15.903 -20.956 1.00 59.00 183 HIS A O 1
ATOM 1518 N N . THR A 1 184 ? 16.976 -13.724 -20.679 1.00 52.84 184 THR A N 1
ATOM 1519 C CA . THR A 1 184 ? 18.058 -13.231 -21.552 1.00 52.84 184 THR A CA 1
ATOM 1520 C C . THR A 1 184 ? 19.353 -12.857 -20.826 1.00 52.84 184 THR A C 1
ATOM 1522 O O . THR A 1 184 ? 20.284 -12.386 -21.477 1.00 52.84 184 THR A O 1
ATOM 1525 N N . LEU A 1 185 ? 19.455 -13.044 -19.504 1.00 40.03 185 LEU A N 1
ATOM 1526 C CA . LEU A 1 185 ? 20.753 -12.937 -18.831 1.00 40.03 185 LEU A CA 1
ATOM 1527 C C . LEU A 1 185 ? 21.603 -14.149 -19.252 1.00 40.03 185 LEU A C 1
ATOM 1529 O O . LEU A 1 185 ? 21.194 -15.279 -18.982 1.00 40.03 185 LEU A O 1
ATOM 1533 N N . PRO A 1 186 ? 22.741 -13.957 -19.943 1.00 39.00 186 PRO A N 1
ATOM 1534 C CA . PRO A 1 186 ? 23.522 -15.074 -20.443 1.00 39.00 186 PRO A CA 1
ATOM 1535 C C . PRO A 1 186 ? 24.065 -15.887 -19.268 1.00 39.00 186 PRO A C 1
ATOM 1537 O O . PRO A 1 186 ? 24.773 -15.371 -18.403 1.00 39.00 186 PRO A O 1
ATOM 1540 N N . ILE A 1 187 ? 23.761 -17.183 -19.270 1.00 43.94 187 ILE A N 1
ATOM 1541 C CA . ILE A 1 187 ? 24.60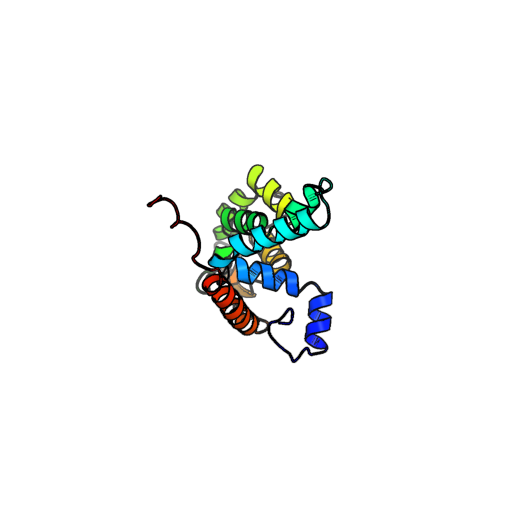5 -18.186 -18.627 1.00 43.94 187 ILE A CA 1
ATOM 1542 C C . ILE A 1 187 ? 25.912 -18.173 -19.426 1.00 43.94 187 ILE A C 1
ATOM 1544 O O . ILE A 1 187 ? 25.927 -18.696 -20.529 1.00 43.94 187 ILE A O 1
ATOM 1548 N N . ASN A 1 188 ? 26.927 -17.459 -18.936 1.00 42.84 188 ASN A N 1
ATOM 1549 C CA . ASN A 1 188 ? 28.367 -17.562 -19.239 1.00 42.84 188 ASN A CA 1
ATOM 1550 C C . ASN A 1 188 ? 29.046 -16.540 -18.297 1.00 42.84 188 ASN A C 1
ATOM 1552 O O . ASN A 1 188 ? 28.698 -15.364 -18.336 1.00 42.84 188 ASN A O 1
ATOM 1556 N N . THR A 1 189 ? 29.914 -16.882 -17.341 1.00 41.41 189 THR A N 1
ATOM 1557 C CA . THR A 1 189 ? 31.099 -17.741 -17.453 1.00 41.41 189 THR A CA 1
ATOM 1558 C C . THR A 1 189 ? 31.501 -18.260 -16.063 1.00 41.41 189 THR A C 1
ATOM 1560 O O . THR A 1 189 ? 31.970 -17.480 -15.239 1.00 41.41 189 THR A O 1
ATOM 1563 N N . ILE A 1 190 ? 31.364 -19.564 -15.808 1.00 40.03 190 ILE A N 1
ATOM 1564 C CA . ILE A 1 190 ? 32.225 -20.310 -14.869 1.00 40.03 190 ILE A CA 1
ATOM 1565 C C . ILE A 1 190 ? 32.525 -21.660 -15.525 1.00 40.03 190 ILE A C 1
ATOM 1567 O O . ILE A 1 190 ? 32.065 -22.681 -15.051 1.00 40.03 190 ILE A O 1
ATOM 1571 N N . GLU A 1 191 ? 33.231 -21.660 -16.654 1.00 44.16 191 GLU A N 1
ATOM 1572 C CA . GLU A 1 191 ? 33.975 -22.832 -17.145 1.00 44.16 191 GLU A CA 1
ATOM 1573 C C . GLU A 1 191 ? 35.122 -22.338 -18.035 1.00 44.16 191 GLU A C 1
ATOM 1575 O O . GLU A 1 191 ? 35.040 -22.386 -19.254 1.00 44.16 191 GLU A O 1
ATOM 1580 N N . GLN A 1 192 ? 36.182 -21.809 -17.422 1.00 41.28 192 GLN A N 1
ATOM 1581 C CA . GLN A 1 192 ? 37.545 -21.891 -17.959 1.00 41.28 192 GLN A CA 1
ATOM 1582 C C . GLN A 1 192 ? 38.517 -21.872 -16.782 1.00 41.28 192 GLN A C 1
ATOM 1584 O O . GLN A 1 192 ? 39.143 -20.861 -16.484 1.00 41.28 192 GLN A O 1
ATOM 1589 N N . GLU A 1 193 ? 38.603 -23.002 -16.087 1.00 43.16 193 GLU A N 1
ATOM 1590 C CA . GLU A 1 193 ? 39.734 -23.286 -15.206 1.00 43.16 193 GLU A CA 1
ATOM 1591 C C . GLU A 1 193 ? 39.971 -24.799 -15.103 1.00 43.16 193 GLU A C 1
ATOM 1593 O O . GLU A 1 193 ? 40.024 -25.358 -14.020 1.00 43.16 193 GLU A O 1
ATOM 1598 N N . VAL A 1 194 ? 40.091 -25.490 -16.243 1.00 43.00 194 VAL A N 1
ATOM 1599 C CA . VAL A 1 194 ? 40.824 -26.764 -16.330 1.00 43.00 194 VAL A CA 1
ATOM 1600 C C . VAL A 1 194 ? 41.404 -26.885 -17.745 1.00 43.00 194 VAL A C 1
ATOM 1602 O O . VAL A 1 194 ? 40.688 -26.670 -18.719 1.00 43.00 194 VAL A O 1
ATOM 1605 N N . CYS A 1 195 ? 42.685 -27.257 -17.817 1.00 39.47 195 CYS A N 1
ATOM 1606 C CA . CYS A 1 195 ? 43.525 -27.510 -18.999 1.00 39.47 195 CYS A CA 1
ATOM 1607 C C . CYS A 1 195 ? 44.301 -26.311 -19.577 1.00 39.47 195 CYS A C 1
ATOM 1609 O O . CYS A 1 195 ? 44.014 -25.831 -20.673 1.00 39.47 195 CYS A O 1
ATOM 1611 N N . ALA A 1 196 ? 45.382 -25.946 -18.882 1.00 38.28 196 ALA A N 1
ATOM 1612 C CA . ALA A 1 196 ? 46.711 -25.792 -19.483 1.00 38.28 196 ALA A CA 1
ATOM 1613 C C . ALA A 1 196 ? 47.773 -26.236 -18.468 1.00 38.28 196 ALA A C 1
ATOM 1615 O O . ALA A 1 196 ? 47.611 -25.884 -17.278 1.00 38.28 196 ALA A O 1
#

Secondary structure (DSSP, 8-state):
--TTS-S---HHHHHHHHTTHHHHHHHHHHHTTTGGGHHHHHHHHHHHHHHHSTT---HHHHHHH-HHHHHHHHHHTTGGGGG-SSPEE-TTTTHHHHHHHHSHHHHHHHHHHH-----TTT--HHHHHHHHHHHHHS---EEEEEEEETTEEEEEEE---S-TTSHHHHHHHHHHHHHHHHHTS----S---S--

Solvent-accessible surface area (backbone atoms only — not comparable to full-atom values): 11689 Å² total; per-residue (Å²): 136,52,100,66,64,51,88,84,76,49,72,67,56,53,54,40,43,77,73,47,43,59,60,16,51,51,48,48,34,42,68,53,87,37,39,88,53,44,66,61,54,40,51,55,49,52,53,52,51,45,71,77,31,79,93,64,75,55,65,72,59,52,59,73,69,33,55,66,59,35,46,50,50,41,57,75,64,50,57,67,64,61,70,38,73,82,54,74,44,32,58,75,82,29,42,68,60,40,54,54,43,60,36,69,68,46,36,48,42,35,35,74,54,66,74,40,87,85,49,87,90,80,56,46,42,58,57,52,52,37,50,51,35,37,71,48,49,69,41,64,63,42,78,78,48,72,49,74,57,95,88,42,81,44,55,33,27,30,37,84,65,98,51,89,77,56,51,59,64,40,45,51,45,48,46,54,53,53,52,53,54,66,72,65,58,73,93,76,85,93,82,88,86,81,90,132

Nearest PDB structures (foldseek):
  4g6q-assembly1_A  TM=3.055E-01  e=2.955E-01  Kribbella flavida DSM 17836
  4g6q-assembly2_B  TM=3.208E-01  e=1.170E+00  Kribbella flavida DSM 17836
  2cxi-assembly1_C  TM=3.499E-01  e=7.714E+00  Pyrococcus horikoshii OT3
  7f92-assembly1_A  TM=1.715E-01  e=2.645E+00  Homo sapiens

Foldseek 3Di:
DDLLLDPDDDPVNVVCVVVVQSQLLVLLLCLPVVVVLLVVQLVVVVVVQCVVDPPPPDVLVNLQSRSVLLSVLCVQLVLCVQVPQVDKDKQVVLVVSLVSCPPPVSQVSCCSRVVDHDDSVPDTSQRVSQVSCCSRNNAGWDFPDWDADPNDIITITHRPDPCPPPSVVSSVSVSVVSVVVVVPPDPDDDPDDDDD

Radius of gyration: 20.71 Å; Cα contacts (8 Å, |Δi|>4): 174; chains: 1; bounding box: 73×41×50 Å